Protein AF-A0A9D4S6M4-F1 (afdb_monomer_lite)

InterPro domains:
  IPR006353 HAD-superfamily hydrolase, subfamily IIA, CECR5 [TIGR01456] (37-215)
  IPR006357 HAD-superfamily hydrolase, subfamily IIA [PF13344] (39-141)
  IPR006357 HAD-superfamily hydrolase, subfamily IIA [TIGR01460] (39-235)
  IPR023214 HAD superfamily [G3DSA:3.40.50.1000] (108-234)
  IPR036412 HAD-like superfamily [SSF56784] (38-211)

Radius of gyration: 26.35 Å; chains: 1; bounding box: 80×47×72 Å

Secondary structure (DSSP, 8-state):
-------------------TT-HHHHHHHHTT---S--EEEE-BTTTEETTEE-HHHHHHHHHTB-TTS-BSS-EEEEES----HHHHHHHHHHHHTS---GGGEEETTGGGGG-GGGTTSEEEEE-STTHHHHHHHHT--EEE-HHHHHHH-GGG--SSHHHHHHHHTS-----TTSPPP-EEEE-S--S-HHHHHHHHHHHHHTTT---TT---S-GGGSPPPPEEES---S--SS------EEE---

pLDDT: mean 79.44, std 21.54, range [28.78, 98.0]

Sequence (250 aa):
MREFTVVRDDGYNTDGSDSSCDVAQDIEAVFANEADFGVLFDVDGVLARGSTPLTAAVEGIRLLKDDQGNLRVPVAFVTNSCNRSKDKAAQIQKWLNIQVTPDQVIHAPTPVKLLTEFHDKHVLVIGQEYRVEIAHEIGFTNVCTLADIQKAYPLLDMVDHENRNAVAVGNHPDDTNFPAVEAVLLLGEPTHWESHLQLLIDLILTDGKPVSGHTPADVHKVRQLPVIACNIRALGVNGPVWTLSVHCVP

Foldseek 3Di:
DDDDDDDDDDDDDDDDDDDPDCPVVVVVVVLPPADPDADEAEPDQTQAPVLGGDPVNLVVLVVQADPVGDGSHHYAYEYQALDQLVVVQVSSCVSNVYRGDSVSYHYLCQVVLVVQVCQAFQEEFDDDPCRVVSSVVSRRDHYDYVVVVCLQCVPQQCVDPVSVVVVVVDPRDHNQVPDFHQAYEYNDHHPCCPRVVSSVVCSQQQVRHNDDPSRDPDSVPRQGHWYFHSHPDPDPDDDDDDDGDRDPPD

Structure (mmCIF, N/CA/C/O backbone):
data_AF-A0A9D4S6M4-F1
#
_entry.id   AF-A0A9D4S6M4-F1
#
loop_
_atom_site.group_PDB
_atom_site.id
_atom_site.type_symbol
_atom_site.label_atom_id
_atom_site.label_alt_id
_atom_site.label_comp_id
_atom_site.label_asym_id
_atom_site.label_entity_id
_atom_site.label_seq_id
_atom_site.pdbx_PDB_ins_code
_atom_site.Cartn_x
_atom_site.Cartn_y
_atom_site.Cartn_z
_atom_site.occupancy
_atom_site.B_iso_or_equiv
_atom_site.auth_seq_id
_atom_site.auth_comp_id
_atom_site.auth_asym_id
_atom_site.auth_atom_id
_atom_site.pdbx_PDB_model_num
ATOM 1 N N . MET A 1 1 ? -11.494 -21.375 7.167 1.00 31.66 1 MET A N 1
ATOM 2 C CA . MET A 1 1 ? -12.831 -21.603 6.588 1.00 31.66 1 MET A CA 1
ATOM 3 C C . MET A 1 1 ? -13.618 -22.395 7.624 1.00 31.66 1 MET A C 1
ATOM 5 O O . MET A 1 1 ? -13.243 -23.526 7.893 1.00 31.66 1 MET A O 1
ATOM 9 N N . ARG A 1 2 ? -14.571 -21.779 8.329 1.00 28.78 2 ARG A N 1
ATOM 10 C CA . ARG A 1 2 ? -15.514 -22.510 9.190 1.00 28.78 2 ARG A CA 1
ATOM 11 C C . ARG A 1 2 ? -16.875 -22.405 8.509 1.00 28.78 2 ARG A C 1
ATOM 13 O O . ARG A 1 2 ? -17.330 -21.294 8.262 1.00 28.78 2 ARG A O 1
ATOM 20 N N . GLU A 1 3 ? -17.423 -23.546 8.109 1.00 29.61 3 GLU A N 1
ATOM 21 C CA . GLU A 1 3 ? -18.758 -23.660 7.520 1.00 29.61 3 GLU A CA 1
ATOM 22 C C . GLU A 1 3 ? -19.824 -23.415 8.593 1.00 29.61 3 GLU A C 1
ATOM 24 O O . GLU A 1 3 ? -19.689 -23.885 9.724 1.00 29.61 3 GLU A O 1
ATOM 29 N N . PHE A 1 4 ? -20.881 -22.693 8.225 1.00 29.95 4 PHE A N 1
ATOM 30 C CA . PHE A 1 4 ? -22.088 -22.538 9.031 1.00 29.95 4 PHE A CA 1
ATOM 31 C C . PHE A 1 4 ? -23.171 -23.466 8.476 1.00 29.95 4 PHE A C 1
ATOM 33 O O . PHE A 1 4 ? -23.635 -23.289 7.349 1.00 29.95 4 PHE A O 1
ATOM 40 N N . THR A 1 5 ? -23.572 -24.456 9.270 1.00 30.64 5 THR A N 1
ATOM 41 C CA . THR A 1 5 ? -24.704 -25.337 8.966 1.00 30.64 5 THR A CA 1
ATOM 42 C C . THR A 1 5 ? -25.987 -24.691 9.478 1.00 30.64 5 THR A C 1
ATOM 44 O O . THR A 1 5 ? -26.112 -24.419 10.669 1.00 30.64 5 THR A O 1
ATOM 47 N N . VAL A 1 6 ? -26.952 -24.459 8.586 1.00 31.97 6 VAL A N 1
ATOM 48 C CA . VAL A 1 6 ? -28.286 -23.953 8.940 1.00 31.97 6 VAL A CA 1
ATOM 49 C C . VAL A 1 6 ? -29.119 -25.105 9.500 1.00 31.97 6 VAL A C 1
ATOM 51 O O . VAL A 1 6 ? -29.476 -26.026 8.764 1.00 31.97 6 VAL A O 1
ATOM 54 N N . VAL A 1 7 ? -29.443 -25.053 10.792 1.00 33.19 7 VAL A N 1
ATOM 55 C CA . VAL A 1 7 ? -30.457 -25.925 11.397 1.00 33.19 7 VAL A CA 1
ATOM 56 C C . VAL A 1 7 ? -31.820 -25.261 11.189 1.00 33.19 7 VAL A C 1
ATOM 58 O O . VAL A 1 7 ? -32.017 -24.113 11.575 1.00 33.19 7 VAL A O 1
ATOM 61 N N . ARG A 1 8 ? -32.742 -25.962 10.522 1.00 31.23 8 ARG A N 1
ATOM 62 C CA . ARG A 1 8 ? -34.158 -25.579 10.452 1.00 31.23 8 ARG A CA 1
ATOM 63 C C . ARG A 1 8 ? -34.847 -26.071 11.717 1.00 31.23 8 ARG A C 1
ATOM 65 O O . ARG A 1 8 ? -34.724 -27.253 12.029 1.00 31.23 8 ARG A O 1
ATOM 72 N N . ASP A 1 9 ? -35.553 -25.179 12.395 1.00 35.47 9 ASP A N 1
ATOM 73 C CA . ASP A 1 9 ? -36.367 -25.510 13.559 1.00 35.47 9 ASP A CA 1
ATOM 74 C C . ASP A 1 9 ? -37.841 -25.588 13.134 1.00 35.47 9 ASP A C 1
ATOM 76 O O . ASP A 1 9 ? -38.438 -24.585 12.742 1.00 35.47 9 ASP A O 1
ATOM 80 N N . ASP A 1 10 ? -38.394 -26.801 13.145 1.00 35.94 10 ASP A N 1
ATOM 81 C CA . ASP A 1 10 ? -39.806 -27.099 12.903 1.00 35.94 10 ASP A CA 1
ATOM 82 C C . ASP A 1 10 ? -40.349 -27.782 14.169 1.00 35.94 10 ASP A C 1
ATOM 84 O O . ASP A 1 10 ? -40.112 -28.974 14.376 1.00 35.94 10 ASP A O 1
ATOM 88 N N . GLY A 1 11 ? -41.100 -27.071 15.018 1.00 34.59 11 GLY A N 1
ATOM 89 C CA . GLY A 1 11 ? -41.774 -27.736 16.136 1.00 34.59 11 GLY A CA 1
ATOM 90 C C . GLY A 1 11 ? -42.405 -26.832 17.188 1.00 34.59 11 GLY A C 1
ATOM 91 O O . GLY A 1 11 ? -41.839 -26.627 18.253 1.00 34.59 11 GLY A O 1
ATOM 92 N N . TYR A 1 12 ? -43.639 -26.385 16.949 1.00 32.47 12 TYR A N 1
ATOM 93 C CA . TYR A 1 12 ? -44.550 -26.042 18.045 1.00 32.47 12 TYR A CA 1
ATOM 94 C C . TYR A 1 12 ? -44.956 -27.333 18.769 1.00 32.47 12 TYR A C 1
ATOM 96 O O . TYR A 1 12 ? -45.556 -28.208 18.143 1.00 32.47 12 TYR A O 1
ATOM 104 N N . ASN A 1 13 ? -44.697 -27.430 20.074 1.00 32.78 13 ASN A N 1
ATOM 105 C CA . ASN A 1 13 ? -45.302 -28.449 20.928 1.00 32.78 13 ASN A CA 1
ATOM 106 C C . ASN A 1 13 ? -45.993 -27.787 22.125 1.00 32.78 13 ASN A C 1
ATOM 108 O O . ASN A 1 13 ? -45.459 -26.869 22.744 1.00 32.78 13 ASN A O 1
ATOM 112 N N . THR A 1 14 ? -47.222 -28.222 22.392 1.00 41.81 14 THR A N 1
ATOM 113 C CA . THR A 1 14 ? -48.093 -27.713 23.452 1.00 41.81 14 THR A CA 1
ATOM 114 C C . THR A 1 14 ? -48.331 -28.811 24.479 1.00 41.81 14 THR A C 1
ATOM 116 O O . THR A 1 14 ? -49.200 -29.660 24.277 1.00 41.81 14 THR A O 1
ATOM 119 N N . ASP A 1 15 ? -47.628 -28.767 25.601 1.00 34.69 15 ASP A N 1
ATOM 120 C CA . ASP A 1 15 ? -47.988 -29.502 26.807 1.00 34.69 15 ASP A CA 1
ATOM 121 C C . ASP A 1 15 ? -47.511 -28.757 28.058 1.00 34.69 15 ASP A C 1
ATOM 123 O O . ASP A 1 15 ? -46.336 -28.489 28.279 1.00 34.69 15 ASP A O 1
ATOM 127 N N . GLY A 1 16 ? -48.485 -28.357 28.875 1.00 45.75 16 GLY A N 1
ATOM 128 C CA . GLY A 1 16 ? -48.243 -27.725 30.160 1.00 45.75 16 GLY A CA 1
ATOM 129 C C . GLY A 1 16 ? -47.870 -28.764 31.209 1.00 45.75 16 GLY A C 1
ATOM 130 O O . GLY A 1 16 ? -48.699 -29.594 31.586 1.00 45.75 16 GLY A O 1
ATOM 131 N N . SER A 1 17 ? -46.657 -28.653 31.738 1.00 35.12 17 SER A N 1
ATOM 132 C CA . SER A 1 17 ? -46.290 -29.186 33.046 1.00 35.12 17 SER A CA 1
ATOM 133 C C . SER A 1 17 ? -45.346 -28.215 33.747 1.00 35.12 17 SER A C 1
ATOM 135 O O . SER A 1 17 ? -44.316 -27.833 33.200 1.00 35.12 17 SER A O 1
ATOM 137 N N . ASP A 1 18 ? -45.750 -27.816 34.948 1.00 45.34 18 ASP A N 1
ATOM 138 C CA . ASP A 1 18 ? -45.049 -26.941 35.886 1.00 45.34 18 ASP A CA 1
ATOM 139 C C . ASP A 1 18 ? -43.674 -27.541 36.254 1.00 45.34 18 ASP A C 1
ATOM 141 O O . ASP A 1 18 ? -43.599 -28.515 37.007 1.00 45.34 18 ASP A O 1
ATOM 145 N N . SER A 1 19 ? -42.589 -26.967 35.725 1.00 39.78 19 SER A N 1
ATOM 146 C CA . SER A 1 19 ? -41.209 -27.274 36.121 1.00 39.78 19 SER A CA 1
ATOM 147 C C . SER A 1 19 ? -40.539 -25.997 36.612 1.00 39.78 19 SER A C 1
ATOM 149 O O . SER A 1 19 ? -40.065 -25.155 35.855 1.00 39.78 19 SER A O 1
ATOM 151 N N . SER A 1 20 ? -40.517 -25.837 37.931 1.00 44.12 20 SER A N 1
ATOM 152 C CA . SER A 1 20 ? -39.795 -24.771 38.611 1.00 44.12 20 SER A CA 1
ATOM 153 C C . SER A 1 20 ? -38.282 -25.031 38.563 1.00 44.12 20 SER A C 1
ATOM 155 O O . SER A 1 20 ? -37.713 -25.456 39.569 1.00 44.12 20 SER A O 1
ATOM 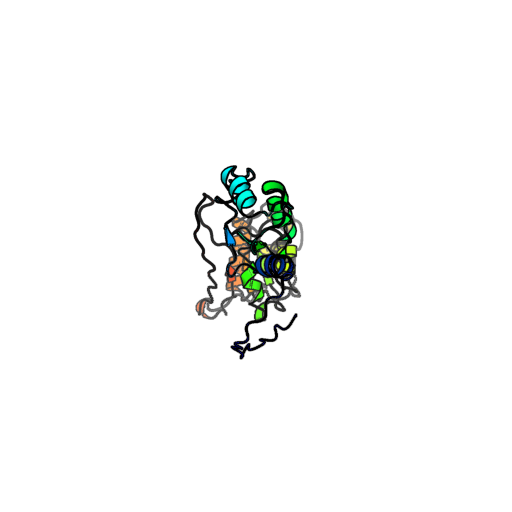157 N N . CYS A 1 21 ? -37.631 -24.819 37.415 1.00 43.47 21 CYS A N 1
ATOM 158 C CA . CYS A 1 21 ? -36.164 -24.770 37.313 1.00 43.47 21 CYS A CA 1
ATOM 159 C C . CYS A 1 21 ? -35.590 -24.248 35.978 1.00 43.47 21 CYS A C 1
ATOM 161 O O . CYS A 1 21 ? -34.422 -24.509 35.741 1.00 43.47 21 CYS A O 1
ATOM 163 N N . ASP A 1 22 ? -36.304 -23.476 35.148 1.00 41.84 22 ASP A N 1
ATOM 164 C CA . ASP A 1 22 ? -35.751 -23.079 33.826 1.00 41.84 22 ASP A CA 1
ATOM 165 C C . ASP A 1 22 ? -35.371 -21.597 33.684 1.00 41.84 22 ASP A C 1
ATOM 167 O O . ASP A 1 22 ? -34.629 -21.225 32.781 1.00 41.84 22 ASP A O 1
ATOM 171 N N . VAL A 1 23 ? -35.726 -20.739 34.648 1.00 44.31 23 VAL A N 1
ATOM 172 C CA . VAL A 1 23 ? -35.446 -19.291 34.547 1.00 44.31 23 VAL A CA 1
ATOM 173 C C . VAL A 1 23 ? -33.942 -18.985 34.476 1.00 44.31 23 VAL A C 1
ATOM 175 O O . VAL A 1 23 ? -33.538 -18.023 33.836 1.00 44.31 23 VAL A O 1
ATOM 178 N N . ALA A 1 24 ? -33.087 -19.796 35.107 1.00 43.25 24 ALA A N 1
ATOM 179 C CA . ALA A 1 24 ? -31.637 -19.589 35.065 1.00 43.25 24 ALA A CA 1
ATOM 180 C C . ALA A 1 24 ? -30.999 -20.048 33.739 1.00 43.25 24 ALA A C 1
ATOM 182 O O . ALA A 1 24 ? -30.031 -19.431 33.300 1.00 43.25 24 ALA A O 1
ATOM 183 N N . GLN A 1 25 ? -31.545 -21.088 33.097 1.00 45.22 25 GLN A N 1
ATOM 184 C CA . GLN A 1 25 ? -31.067 -21.574 31.796 1.00 45.22 25 GLN A CA 1
ATOM 185 C C . GLN A 1 25 ? -31.583 -20.699 30.647 1.00 45.22 25 GLN A C 1
ATOM 187 O O . GLN A 1 25 ? -30.831 -20.410 29.717 1.00 45.22 25 GLN A O 1
ATOM 192 N N . ASP A 1 26 ? -32.803 -20.172 30.766 1.00 42.62 26 ASP A N 1
ATOM 193 C CA . ASP A 1 26 ? -33.365 -19.220 29.806 1.00 42.62 26 ASP A CA 1
ATOM 194 C C . ASP A 1 26 ? -32.648 -17.863 29.843 1.00 42.62 26 ASP A C 1
ATOM 196 O O . ASP A 1 26 ? -32.468 -17.225 28.809 1.00 42.62 26 ASP A O 1
ATOM 200 N N . ILE A 1 27 ? -32.169 -17.423 31.012 1.00 45.09 27 ILE A N 1
ATOM 201 C CA . ILE A 1 27 ? -31.388 -16.184 31.128 1.00 45.09 27 ILE A CA 1
ATOM 202 C C . ILE A 1 27 ? -30.029 -16.321 30.420 1.00 45.09 27 ILE A C 1
ATOM 204 O O . ILE A 1 27 ? -29.638 -15.400 29.707 1.00 45.09 27 ILE A O 1
ATOM 208 N N . GLU A 1 28 ? -29.332 -17.458 30.536 1.00 43.66 28 GLU A N 1
ATOM 209 C CA . GLU A 1 28 ? -28.086 -17.691 29.784 1.00 43.66 28 GLU A CA 1
ATOM 210 C C . GLU A 1 28 ? -28.322 -17.815 28.269 1.00 43.66 28 GLU A C 1
ATOM 212 O O . GLU A 1 28 ? -27.523 -17.297 27.487 1.00 43.66 28 GLU A O 1
ATOM 217 N N . ALA A 1 29 ? -29.440 -18.412 27.841 1.00 42.75 29 ALA A N 1
ATOM 218 C CA . ALA A 1 29 ? -29.808 -18.500 26.427 1.00 42.75 29 ALA A CA 1
ATOM 219 C C . ALA A 1 29 ? -30.171 -17.130 25.816 1.00 42.75 29 ALA A C 1
ATOM 221 O O . ALA A 1 29 ? -29.864 -16.871 24.653 1.00 42.75 29 ALA A O 1
ATOM 222 N N . VAL A 1 30 ? -30.742 -16.211 26.606 1.00 45.47 30 VAL A N 1
ATOM 223 C CA . VAL A 1 30 ? -31.013 -14.821 26.188 1.00 45.47 30 VAL A CA 1
ATOM 224 C C . VAL A 1 30 ? -29.720 -14.002 26.026 1.00 45.47 30 VAL A C 1
ATOM 226 O O . VAL A 1 30 ? -29.687 -13.059 25.234 1.00 45.47 30 VAL A O 1
ATOM 229 N N . PHE A 1 31 ? -28.629 -14.373 26.706 1.00 45.75 31 PHE A N 1
ATOM 230 C CA . PHE A 1 31 ? -27.323 -13.709 26.578 1.00 45.75 31 PHE A CA 1
ATOM 231 C C . PHE A 1 31 ? -26.444 -14.235 25.434 1.00 45.75 31 PHE A C 1
ATOM 233 O O . PHE A 1 31 ? -25.399 -13.645 25.161 1.00 45.75 31 PHE A O 1
ATOM 240 N N . ALA A 1 32 ? -26.869 -15.285 24.728 1.00 50.03 32 ALA A N 1
ATOM 241 C CA . ALA A 1 32 ? -26.183 -15.807 23.544 1.00 50.03 32 ALA A CA 1
ATOM 242 C C . ALA A 1 32 ? -26.742 -15.244 22.224 1.00 50.03 32 ALA A C 1
ATOM 244 O O . ALA A 1 32 ? -26.534 -15.829 21.161 1.00 50.03 32 ALA A O 1
ATOM 245 N N . ASN A 1 33 ? -27.458 -14.118 22.271 1.00 54.31 33 ASN A N 1
ATOM 246 C CA . ASN A 1 33 ? -27.904 -13.437 21.063 1.00 54.31 33 ASN A CA 1
ATOM 247 C C . ASN A 1 33 ? -26.717 -12.646 20.491 1.00 54.31 33 ASN A C 1
ATOM 249 O O . ASN A 1 33 ? -26.450 -11.515 20.905 1.00 54.31 33 ASN A O 1
ATOM 253 N N . GLU A 1 34 ? -25.960 -13.266 19.580 1.00 67.81 34 GLU A N 1
ATOM 254 C CA . GLU A 1 34 ? -25.040 -12.526 18.713 1.00 67.81 34 GLU A CA 1
ATOM 255 C C . GLU A 1 34 ? -25.813 -11.365 18.080 1.00 67.81 34 GLU A C 1
ATOM 257 O O . GLU A 1 34 ? -26.931 -11.538 17.593 1.00 67.81 34 GLU A O 1
ATOM 262 N N . ALA A 1 35 ? -25.241 -10.163 18.130 1.00 75.88 35 ALA A N 1
ATOM 263 C CA . ALA A 1 35 ? -25.862 -9.006 17.508 1.00 75.88 35 ALA A CA 1
ATOM 264 C C . ALA A 1 35 ? -26.117 -9.287 16.018 1.00 75.88 35 ALA A C 1
ATOM 266 O O . ALA A 1 35 ? -25.215 -9.710 15.296 1.00 75.88 35 ALA A O 1
ATOM 267 N N . ASP A 1 36 ? -27.327 -8.995 15.541 1.00 89.25 36 ASP A N 1
ATOM 268 C CA . ASP A 1 36 ? -27.730 -9.128 14.135 1.00 89.25 36 ASP A CA 1
ATOM 269 C C . ASP A 1 36 ? -27.140 -8.022 13.236 1.00 89.25 36 ASP A C 1
ATOM 271 O O . ASP A 1 36 ? -27.414 -7.953 12.035 1.00 89.25 36 ASP A O 1
ATOM 275 N N . PHE A 1 37 ? -26.290 -7.167 13.809 1.00 91.00 37 PHE A N 1
ATOM 276 C CA . PHE A 1 37 ? -25.602 -6.076 13.139 1.00 91.00 37 PHE A CA 1
ATOM 277 C C . PHE A 1 37 ? -24.143 -5.954 13.597 1.00 91.00 37 PHE A C 1
ATOM 279 O O . PHE A 1 37 ? -23.765 -6.348 14.699 1.00 91.00 37 PHE A O 1
ATOM 286 N N . GLY A 1 38 ? -23.326 -5.331 12.746 1.00 92.44 38 GLY A N 1
ATOM 287 C CA . GLY A 1 38 ? -21.968 -4.895 13.068 1.00 92.44 38 GLY A CA 1
ATOM 288 C C . GLY A 1 38 ? -21.787 -3.400 12.815 1.00 92.44 38 GLY A C 1
ATOM 289 O O . GLY A 1 38 ? -22.600 -2.769 12.137 1.00 92.44 38 GLY A O 1
ATOM 290 N N . VAL A 1 39 ? -20.710 -2.827 13.352 1.00 94.56 39 VAL A N 1
ATOM 291 C CA . VAL A 1 39 ? -20.399 -1.397 13.215 1.00 94.56 39 VAL A CA 1
ATOM 292 C C . VAL A 1 39 ? -19.066 -1.209 12.497 1.00 94.56 39 VAL A C 1
ATOM 294 O O . VAL A 1 39 ? -18.046 -1.774 12.891 1.00 94.56 39 VAL A O 1
ATOM 297 N N . LEU A 1 40 ? -19.072 -0.387 11.447 1.00 95.62 40 LEU A N 1
ATOM 298 C CA . LEU A 1 40 ? -17.867 0.050 10.744 1.00 95.62 40 LEU A CA 1
ATOM 299 C C . LEU A 1 40 ? -17.587 1.508 11.110 1.00 95.62 40 LEU A C 1
ATOM 301 O O . LEU A 1 40 ? -18.396 2.388 10.817 1.00 95.62 40 LEU A O 1
ATOM 305 N N . PHE A 1 41 ? -16.442 1.768 11.735 1.00 95.69 41 PHE A N 1
ATOM 306 C CA . PHE A 1 41 ? -16.012 3.126 12.058 1.00 95.69 41 PHE A CA 1
ATOM 307 C C . PHE A 1 41 ? -15.049 3.648 11.001 1.00 95.69 41 PHE A C 1
ATOM 309 O O . PHE A 1 41 ? -13.992 3.055 10.796 1.00 95.69 41 PHE A O 1
ATOM 316 N N . ASP A 1 42 ? -15.365 4.793 10.395 1.00 94.31 42 ASP A N 1
ATOM 317 C CA . ASP A 1 42 ? -14.316 5.609 9.779 1.00 94.31 42 ASP A CA 1
ATOM 318 C C . ASP A 1 42 ? -13.296 6.013 10.859 1.00 94.31 42 ASP A C 1
ATOM 320 O O . ASP A 1 42 ? -13.661 6.213 12.018 1.00 94.31 42 ASP A O 1
ATOM 324 N N . VAL A 1 43 ? -12.016 6.106 10.512 1.00 93.44 43 VAL A N 1
ATOM 325 C CA . VAL A 1 43 ? -10.954 6.438 11.471 1.00 93.44 43 VAL A CA 1
ATOM 326 C C . VAL A 1 43 ? -10.673 7.937 11.476 1.00 93.44 43 VAL A C 1
ATOM 328 O O . VAL A 1 43 ? -10.715 8.581 12.531 1.00 93.44 43 VAL A O 1
ATOM 331 N N . ASP A 1 44 ? -10.373 8.504 10.309 1.00 89.25 44 ASP A N 1
ATOM 332 C CA . ASP A 1 44 ? -9.789 9.839 10.195 1.00 89.25 44 ASP A CA 1
ATOM 333 C C . ASP A 1 44 ? -10.893 10.906 10.162 1.00 89.25 44 ASP A C 1
ATOM 335 O O . ASP A 1 44 ? -11.593 11.081 9.172 1.00 89.25 44 ASP A O 1
ATOM 339 N N . GLY A 1 45 ? -11.037 11.653 11.255 1.00 86.88 45 GLY A N 1
ATOM 340 C CA . GLY A 1 45 ? -12.106 12.635 11.453 1.00 86.88 45 GLY A CA 1
ATOM 341 C C . GLY A 1 45 ? -13.288 12.113 12.274 1.00 86.88 45 GLY A C 1
ATOM 342 O O . GLY A 1 45 ? -14.077 12.927 12.752 1.00 86.88 45 GLY A O 1
ATOM 343 N N . VAL A 1 46 ? -13.369 10.796 12.506 1.00 93.44 46 VAL A N 1
ATOM 344 C CA . VAL A 1 46 ? -14.424 10.150 13.310 1.00 93.44 46 VAL A CA 1
ATOM 345 C C . VAL A 1 46 ? -13.884 9.584 14.624 1.00 93.44 46 VAL A C 1
ATOM 347 O O . VAL A 1 46 ? -14.432 9.892 15.681 1.00 93.44 46 VAL A O 1
ATOM 350 N N . LEU A 1 47 ? -12.790 8.816 14.599 1.00 94.12 47 LEU A N 1
ATOM 351 C CA . LEU A 1 47 ? -12.151 8.316 15.825 1.00 94.12 47 LEU A CA 1
ATOM 352 C C . LEU A 1 47 ? -11.056 9.252 16.332 1.00 94.12 47 LEU A C 1
ATOM 354 O O . LEU A 1 47 ? -10.870 9.401 17.541 1.00 94.12 47 LEU A O 1
ATOM 358 N N . ALA A 1 48 ? -10.337 9.898 15.416 1.00 92.31 48 ALA A N 1
ATOM 359 C CA . ALA A 1 48 ? -9.226 10.780 15.739 1.00 92.31 48 ALA A CA 1
ATOM 360 C C . ALA A 1 48 ? -9.112 11.946 14.752 1.00 92.31 48 ALA A C 1
ATOM 362 O O . ALA A 1 48 ? -9.517 11.847 13.597 1.00 92.31 48 ALA A O 1
ATOM 363 N N . ARG A 1 49 ? -8.508 13.051 15.201 1.00 89.25 49 ARG A N 1
ATOM 364 C CA . ARG A 1 49 ? -8.018 14.130 14.330 1.00 8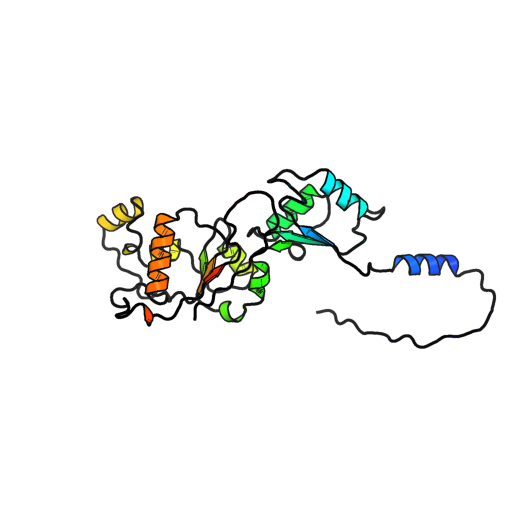9.25 49 ARG A CA 1
ATOM 365 C C . ARG A 1 49 ? -6.496 14.119 14.351 1.00 89.25 49 ARG A C 1
ATOM 367 O O . ARG A 1 49 ? -5.883 14.475 15.359 1.00 89.25 49 ARG A O 1
ATOM 374 N N . GLY A 1 50 ? -5.897 13.686 13.242 1.00 85.19 50 GLY A N 1
ATOM 375 C CA . GLY A 1 50 ? -4.470 13.372 13.194 1.00 85.19 50 GLY A CA 1
ATOM 376 C C . GLY A 1 50 ? -4.137 12.284 14.216 1.00 85.19 50 GLY A C 1
ATOM 377 O O . GLY A 1 50 ? -4.780 11.240 14.246 1.00 85.19 50 GLY A O 1
ATOM 378 N N . SER A 1 51 ? -3.173 12.553 15.095 1.00 86.62 51 SER A N 1
ATOM 379 C CA . SER A 1 51 ? -2.756 11.602 16.135 1.00 86.62 51 SER A CA 1
ATOM 380 C C . SER A 1 51 ? -3.572 11.680 17.435 1.00 86.62 51 SER A C 1
ATOM 382 O O . SER A 1 51 ? -3.286 10.938 18.379 1.00 86.62 51 SER A O 1
ATOM 384 N N . THR A 1 52 ? -4.556 12.582 17.505 1.00 92.44 52 THR A N 1
ATOM 385 C CA . THR A 1 52 ? -5.310 12.882 18.728 1.00 92.44 52 THR A CA 1
ATOM 386 C C . THR A 1 52 ? -6.692 12.226 18.685 1.00 92.44 52 THR A C 1
ATOM 388 O O . THR A 1 52 ? -7.516 12.631 17.858 1.00 92.44 52 THR A O 1
ATOM 391 N N . PRO A 1 53 ? -6.988 11.253 19.567 1.00 95.00 53 PRO A N 1
ATOM 392 C CA . PRO A 1 53 ? -8.300 10.620 19.615 1.00 95.00 53 PRO A CA 1
ATOM 393 C C . PRO A 1 53 ? -9.382 11.609 20.055 1.00 95.00 53 PRO A C 1
ATOM 395 O O . PRO A 1 53 ? -9.142 12.504 20.869 1.00 95.00 53 PRO A O 1
ATOM 398 N N . LEU A 1 54 ? -10.587 11.446 19.517 1.00 93.94 54 LEU A N 1
ATOM 399 C CA . LEU A 1 54 ? -11.748 12.234 19.907 1.00 93.94 54 LEU A CA 1
ATOM 400 C C . LEU A 1 54 ? -12.375 11.639 21.168 1.00 93.94 54 LEU A C 1
ATOM 402 O O . LEU A 1 54 ? -12.702 10.456 21.208 1.00 93.94 54 LEU A O 1
ATOM 406 N N . THR A 1 55 ? -12.617 12.471 22.182 1.00 95.31 55 THR A N 1
ATOM 407 C CA . THR A 1 55 ? -13.260 12.036 23.435 1.00 95.31 55 THR A CA 1
ATOM 408 C C . THR A 1 55 ? -14.598 11.337 23.177 1.00 95.31 55 THR A C 1
ATOM 4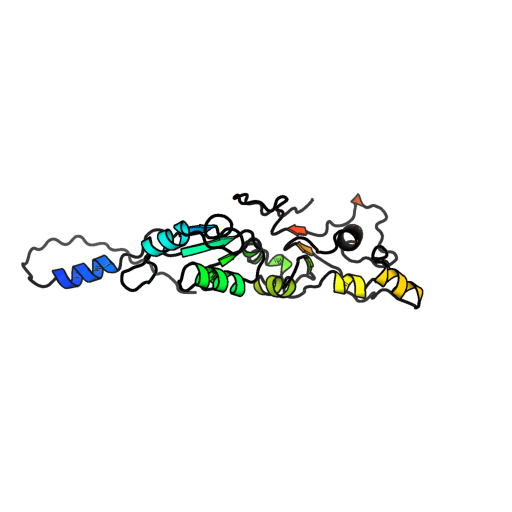10 O O . THR A 1 55 ? -14.878 10.305 23.775 1.00 95.31 55 THR A O 1
ATOM 413 N N . ALA A 1 56 ? -15.390 11.848 22.228 1.00 94.44 56 ALA A N 1
ATOM 414 C CA . ALA A 1 56 ? -16.665 11.246 21.841 1.00 94.44 56 ALA A CA 1
ATOM 415 C C . ALA A 1 56 ? -16.515 9.828 21.258 1.00 94.44 56 ALA A C 1
ATOM 417 O O . ALA A 1 56 ? -17.384 8.992 21.478 1.00 94.44 56 ALA A O 1
ATOM 418 N N . ALA A 1 57 ? -15.415 9.538 20.557 1.00 94.56 57 ALA A N 1
ATOM 419 C CA . ALA A 1 57 ? -15.150 8.208 20.018 1.00 94.56 57 ALA A CA 1
ATOM 420 C C . ALA A 1 57 ? -14.831 7.201 21.130 1.00 94.56 57 ALA A C 1
ATOM 422 O O . ALA A 1 57 ? -15.351 6.088 21.123 1.00 94.56 57 ALA A O 1
ATOM 423 N N . VAL A 1 58 ? -14.030 7.609 22.120 1.00 94.12 58 VAL A N 1
ATOM 424 C CA . VAL A 1 58 ? -13.722 6.778 23.296 1.00 94.12 58 VAL A CA 1
ATOM 425 C C . VAL A 1 58 ? -14.997 6.461 24.083 1.00 94.12 58 VAL A C 1
ATOM 427 O O . VAL A 1 58 ? -15.236 5.301 24.417 1.00 94.12 58 VAL A O 1
ATOM 430 N N . GLU A 1 59 ? -15.852 7.461 24.317 1.00 93.94 59 GLU A N 1
ATOM 431 C CA . GLU A 1 59 ? -17.148 7.248 24.974 1.00 93.94 59 GLU A CA 1
ATOM 432 C C . GLU A 1 59 ? -18.091 6.373 24.138 1.00 93.94 59 GLU A C 1
ATOM 434 O O . GLU A 1 59 ? -18.729 5.476 24.682 1.00 93.94 59 GLU A O 1
ATOM 439 N N . GLY A 1 60 ? -18.143 6.569 22.818 1.00 93.25 60 GLY A N 1
ATOM 440 C CA . GLY A 1 60 ? -18.944 5.739 21.915 1.00 93.25 60 GLY A CA 1
ATOM 441 C C . GLY A 1 60 ? -18.544 4.264 21.970 1.00 93.25 60 GLY A C 1
ATOM 442 O O . GLY A 1 60 ? -19.401 3.398 22.124 1.00 93.25 60 GLY A O 1
ATOM 443 N N . ILE A 1 61 ? -17.241 3.969 21.942 1.00 94.12 61 ILE A N 1
ATOM 444 C CA . ILE A 1 61 ? -16.733 2.600 22.104 1.00 94.12 61 ILE A CA 1
ATOM 445 C C . ILE A 1 61 ? -17.060 2.042 23.490 1.00 94.12 61 ILE A C 1
ATOM 447 O O . ILE A 1 61 ? -17.376 0.861 23.606 1.00 94.12 61 ILE A O 1
ATOM 451 N N . ARG A 1 62 ? -17.034 2.865 24.545 1.00 92.62 62 ARG A N 1
ATOM 452 C CA . ARG A 1 62 ? -17.421 2.433 25.896 1.00 92.62 62 ARG A CA 1
ATOM 453 C C . ARG A 1 62 ? -18.879 1.967 25.954 1.00 92.62 62 ARG A C 1
ATOM 455 O O . ARG A 1 62 ? -19.161 1.003 26.655 1.00 92.62 62 ARG A O 1
ATOM 462 N N . LEU A 1 63 ? -19.783 2.603 25.204 1.00 92.00 63 LEU A N 1
ATOM 463 C CA . LEU A 1 63 ? -21.189 2.181 25.107 1.00 92.00 63 LEU A CA 1
ATOM 464 C C . LEU A 1 63 ? -21.364 0.833 24.392 1.00 92.00 63 LEU A C 1
ATOM 466 O O . LEU A 1 63 ? -22.371 0.163 24.600 1.00 92.00 63 LEU A O 1
ATOM 470 N N . LEU A 1 64 ? -20.387 0.425 23.580 1.00 91.62 64 LEU A N 1
ATOM 471 C CA . LEU A 1 64 ? -20.380 -0.862 22.885 1.00 91.62 64 LEU A CA 1
ATOM 472 C C . LEU A 1 64 ? -19.738 -1.991 23.704 1.00 91.62 64 LEU A C 1
ATOM 474 O O . LEU A 1 64 ? -19.664 -3.114 23.208 1.00 91.62 64 LEU A O 1
ATOM 478 N N . LYS A 1 65 ? -19.270 -1.724 24.932 1.00 91.62 65 LYS A N 1
ATOM 479 C CA . LYS A 1 65 ? -18.641 -2.728 25.801 1.00 91.62 65 LYS A CA 1
ATOM 480 C C . LYS A 1 65 ? -19.624 -3.368 26.778 1.00 91.62 65 LYS A C 1
ATOM 482 O O . LYS A 1 65 ? -20.549 -2.716 27.266 1.00 91.62 65 LYS A O 1
ATOM 487 N N . ASP A 1 66 ? -19.432 -4.649 27.068 1.00 89.94 66 ASP A N 1
ATOM 488 C CA . ASP A 1 66 ? -20.039 -5.333 28.210 1.00 89.94 66 ASP A CA 1
ATOM 489 C C . ASP A 1 66 ? -19.379 -4.921 29.537 1.00 89.94 66 ASP A C 1
ATOM 491 O O . ASP A 1 66 ? -18.441 -4.116 29.568 1.00 89.94 66 ASP A O 1
ATOM 495 N N . ASP A 1 67 ? -19.898 -5.444 30.646 1.00 88.81 67 ASP A N 1
ATOM 496 C CA . ASP A 1 67 ? -19.383 -5.139 31.985 1.00 88.81 67 ASP A CA 1
ATOM 497 C C . ASP A 1 67 ? -17.973 -5.729 32.207 1.00 88.81 67 ASP A C 1
ATOM 499 O O . ASP A 1 67 ? -17.238 -5.301 33.098 1.00 88.81 67 ASP A O 1
ATOM 503 N N . GLN A 1 68 ? -17.572 -6.682 31.363 1.00 87.44 68 GLN A N 1
ATOM 504 C CA . GLN A 1 68 ? -16.264 -7.327 31.308 1.00 87.44 68 GLN A CA 1
ATOM 505 C C . GLN A 1 68 ? -15.284 -6.589 30.372 1.00 87.44 68 GLN A C 1
ATOM 507 O O . GLN A 1 68 ? -14.098 -6.918 30.334 1.00 87.44 68 GLN A O 1
ATOM 512 N N . GLY A 1 69 ? -15.746 -5.562 29.652 1.00 85.56 69 GLY A N 1
ATOM 513 C CA . GLY A 1 69 ? -14.957 -4.749 28.731 1.00 85.56 69 GLY A CA 1
ATOM 514 C C . GLY A 1 69 ? -14.840 -5.293 27.301 1.00 85.56 69 GLY A C 1
ATOM 515 O O . GLY A 1 69 ? -14.113 -4.686 26.505 1.00 85.56 69 GLY A O 1
ATOM 516 N N . ASN A 1 70 ? -15.536 -6.378 26.953 1.00 89.25 70 ASN A N 1
ATOM 517 C CA . ASN A 1 70 ? -15.574 -6.939 25.601 1.00 89.25 70 ASN A CA 1
ATOM 518 C C . ASN A 1 70 ? -16.600 -6.210 24.735 1.00 89.25 70 ASN A C 1
ATOM 520 O O . ASN A 1 70 ? -17.601 -5.699 25.228 1.00 89.25 70 ASN A O 1
ATOM 524 N N . LEU A 1 71 ? -16.369 -6.170 23.424 1.00 90.56 71 LEU A N 1
ATOM 525 C CA . LEU A 1 71 ? -17.327 -5.587 22.488 1.00 90.56 71 LEU A CA 1
ATOM 526 C C . LEU A 1 71 ? -18.576 -6.473 22.384 1.00 90.56 71 LEU A C 1
ATOM 528 O O . LEU A 1 71 ? -18.464 -7.665 22.115 1.00 90.56 71 LEU A O 1
ATOM 532 N N . ARG A 1 72 ? -19.758 -5.871 22.550 1.00 90.56 72 ARG A N 1
ATOM 533 C CA . ARG A 1 72 ? -21.067 -6.544 22.441 1.00 90.56 72 ARG A CA 1
ATOM 534 C C . ARG A 1 72 ? -21.495 -6.807 20.994 1.00 90.56 72 ARG A C 1
ATOM 536 O O . ARG A 1 72 ? -22.448 -7.539 20.766 1.00 90.56 72 ARG A O 1
ATOM 543 N N . VAL A 1 73 ? -20.833 -6.166 20.029 1.00 91.25 73 VAL A N 1
ATOM 544 C CA . VAL A 1 73 ? -21.140 -6.250 18.595 1.00 91.25 73 VAL A CA 1
ATOM 545 C C . VAL A 1 73 ? -19.845 -6.372 17.786 1.00 91.25 73 VAL A C 1
ATOM 547 O O . VAL A 1 73 ? -18.818 -5.833 18.217 1.00 91.25 73 VAL A O 1
ATOM 550 N N . PRO A 1 74 ? -19.858 -7.020 16.608 1.00 92.25 74 PRO A N 1
ATOM 551 C CA . PRO A 1 74 ? -18.720 -7.006 15.696 1.00 92.25 74 PRO A CA 1
ATOM 552 C C . PRO A 1 74 ? -18.349 -5.577 15.281 1.00 92.25 74 PRO A C 1
ATOM 554 O O . PRO A 1 74 ? -19.206 -4.793 14.866 1.00 92.25 74 PRO A O 1
ATOM 557 N N . VAL A 1 75 ? -17.058 -5.245 15.366 1.00 93.94 75 VAL A N 1
ATOM 558 C CA . VAL A 1 75 ? -16.526 -3.933 14.976 1.00 93.94 75 VAL A CA 1
ATOM 559 C C . VAL A 1 75 ? -15.372 -4.090 13.993 1.00 93.94 75 VAL A C 1
ATOM 561 O O . VAL A 1 75 ? -14.446 -4.874 14.226 1.00 93.94 75 VAL A O 1
ATOM 564 N N . ALA A 1 76 ? -15.413 -3.284 12.934 1.00 95.94 76 ALA A N 1
ATOM 565 C CA . ALA A 1 76 ? -14.313 -3.071 12.004 1.00 95.94 76 ALA A CA 1
ATOM 566 C C . ALA A 1 76 ? -14.042 -1.569 11.820 1.00 95.94 76 ALA A C 1
ATOM 568 O O . ALA A 1 76 ? -14.887 -0.714 12.095 1.00 95.94 76 ALA A O 1
ATOM 569 N N . PHE A 1 77 ? -12.845 -1.247 11.350 1.00 96.31 77 PHE A N 1
ATOM 570 C CA . PHE A 1 77 ? -12.351 0.111 11.168 1.00 96.31 77 PHE A CA 1
ATOM 571 C C . PHE A 1 77 ? -12.021 0.322 9.703 1.00 96.31 77 PHE A C 1
ATOM 573 O O . PHE A 1 77 ? -11.293 -0.473 9.123 1.00 96.31 77 PHE A O 1
ATOM 580 N N . VAL A 1 78 ? -12.529 1.390 9.105 1.00 95.56 78 VAL A N 1
ATOM 581 C CA . VAL A 1 78 ? -12.284 1.720 7.703 1.00 95.56 78 VAL A CA 1
ATOM 582 C C . VAL A 1 78 ? -11.525 3.035 7.630 1.00 95.56 78 VAL A C 1
ATOM 584 O O . VAL A 1 78 ? -11.841 3.989 8.332 1.00 95.56 78 VAL A O 1
ATOM 587 N N . THR A 1 79 ? -10.492 3.100 6.802 1.00 92.12 79 THR A N 1
ATOM 588 C CA . THR A 1 79 ? -9.676 4.303 6.627 1.00 92.12 79 THR A CA 1
ATOM 589 C C . THR A 1 79 ? -9.209 4.412 5.185 1.00 92.12 79 THR A C 1
ATOM 591 O O . THR A 1 79 ? -8.837 3.423 4.558 1.00 92.12 79 THR A O 1
ATOM 594 N N . ASN A 1 80 ? -9.154 5.639 4.667 1.00 88.94 80 ASN A N 1
ATOM 595 C CA . ASN A 1 80 ? -8.520 5.905 3.373 1.00 88.94 80 ASN A CA 1
ATOM 596 C C . ASN A 1 80 ? -6.984 5.931 3.463 1.00 88.94 80 ASN A C 1
ATOM 598 O O . ASN A 1 80 ? -6.316 6.244 2.480 1.00 88.94 80 ASN A O 1
ATOM 602 N N . SER A 1 81 ? -6.406 5.661 4.635 1.00 88.69 81 SER A N 1
ATOM 603 C CA . SER A 1 81 ? -4.963 5.626 4.806 1.00 88.69 81 SER A CA 1
ATOM 604 C C . SER A 1 81 ? -4.370 4.336 4.241 1.00 88.69 81 SER A C 1
ATOM 606 O O . SER A 1 81 ? -4.984 3.269 4.286 1.00 88.69 81 SER A O 1
ATOM 608 N N . CYS A 1 82 ? -3.140 4.433 3.746 1.00 90.38 82 CYS A N 1
ATOM 609 C CA . CYS A 1 82 ? -2.397 3.319 3.161 1.00 90.38 82 CYS A CA 1
ATOM 610 C C . CYS A 1 82 ? -1.230 2.938 4.074 1.00 90.38 82 CYS A C 1
ATOM 612 O O . CYS A 1 82 ? -0.089 2.880 3.639 1.00 90.38 82 CYS A O 1
ATOM 614 N N . ASN A 1 83 ? -1.500 2.775 5.369 1.00 89.25 83 ASN A N 1
ATOM 615 C CA . ASN A 1 83 ? -0.506 2.331 6.346 1.00 89.25 83 ASN A CA 1
ATOM 616 C C . ASN A 1 83 ? -0.487 0.803 6.417 1.00 89.25 83 ASN A C 1
ATOM 618 O O . ASN A 1 83 ? -1.426 0.148 5.972 1.00 89.25 83 ASN A O 1
ATOM 622 N N . ARG A 1 84 ? 0.541 0.245 7.061 1.00 93.25 84 ARG A N 1
ATOM 623 C CA . ARG A 1 84 ? 0.521 -1.166 7.450 1.00 93.25 84 ARG A CA 1
ATOM 624 C C . ARG A 1 84 ? -0.640 -1.433 8.394 1.00 93.25 84 ARG A C 1
ATOM 626 O O . ARG A 1 84 ? -0.849 -0.689 9.362 1.00 93.25 84 ARG A O 1
ATOM 633 N N . SER A 1 85 ? -1.316 -2.550 8.160 1.00 93.44 85 SER A N 1
ATOM 634 C CA . SER A 1 85 ? -2.499 -2.953 8.924 1.00 93.44 85 SER A CA 1
ATOM 635 C C . SER A 1 85 ? -2.179 -3.077 10.418 1.00 93.44 85 SER A C 1
ATOM 637 O O . SER A 1 85 ? -2.928 -2.622 11.284 1.00 93.44 85 SER A O 1
ATOM 639 N N . LYS A 1 86 ? -0.986 -3.604 10.728 1.00 95.56 86 LYS A N 1
ATOM 640 C CA . LYS A 1 86 ? -0.464 -3.737 12.094 1.00 95.56 86 LYS A CA 1
ATOM 641 C C . LYS A 1 86 ? -0.315 -2.399 12.822 1.00 95.56 86 LYS A C 1
ATOM 643 O O . LYS A 1 86 ? -0.684 -2.302 13.992 1.00 95.56 86 LYS A O 1
ATOM 648 N N . ASP A 1 87 ? 0.216 -1.381 12.152 1.00 95.25 87 ASP A N 1
ATOM 649 C CA . ASP A 1 87 ? 0.504 -0.091 12.786 1.00 95.25 87 ASP A CA 1
ATOM 650 C C . ASP A 1 87 ? -0.788 0.669 13.090 1.00 95.25 87 ASP A C 1
ATOM 652 O O . ASP A 1 87 ? -0.958 1.210 14.186 1.00 95.25 87 ASP A O 1
ATOM 656 N N . LYS A 1 88 ? -1.735 0.662 12.142 1.00 94.69 88 LYS A N 1
ATOM 657 C CA . LYS A 1 88 ? -3.036 1.316 12.314 1.00 94.69 88 LYS A CA 1
ATOM 658 C C . LYS A 1 88 ? -3.882 0.605 13.371 1.00 94.69 88 LYS A C 1
ATOM 660 O O . LYS A 1 88 ? -4.454 1.278 14.225 1.00 94.69 88 LYS A O 1
ATOM 665 N N . ALA A 1 89 ? -3.894 -0.730 13.393 1.00 96.69 89 ALA A N 1
ATOM 666 C CA . ALA A 1 89 ? -4.559 -1.500 14.446 1.00 96.69 89 ALA A CA 1
ATOM 667 C C . ALA A 1 89 ? -4.004 -1.160 15.839 1.00 96.69 89 ALA A C 1
ATOM 669 O O . ALA A 1 89 ? -4.770 -0.829 16.744 1.00 96.69 89 ALA A O 1
ATOM 670 N N . ALA A 1 90 ? -2.675 -1.138 16.001 1.00 97.00 90 ALA A N 1
ATOM 671 C CA . ALA A 1 90 ? -2.033 -0.771 17.264 1.00 97.00 90 ALA A CA 1
ATOM 672 C C . ALA A 1 90 ? -2.356 0.672 17.696 1.00 97.00 90 ALA A C 1
ATOM 674 O O . ALA A 1 90 ? -2.570 0.942 18.883 1.00 97.00 90 ALA A O 1
ATOM 675 N N . GLN A 1 91 ? -2.424 1.602 16.739 1.00 96.00 91 GLN A N 1
ATOM 676 C CA . GLN A 1 91 ? -2.811 2.989 16.984 1.00 96.00 91 GLN A CA 1
ATOM 677 C C . GLN A 1 91 ? -4.257 3.093 17.496 1.00 96.00 91 GLN A C 1
ATOM 679 O O . GLN A 1 91 ? -4.496 3.724 18.527 1.00 96.00 91 GLN A O 1
ATOM 684 N N . ILE A 1 92 ? -5.206 2.437 16.822 1.00 96.62 92 ILE A N 1
ATOM 685 C CA . ILE A 1 92 ? -6.625 2.423 17.204 1.00 96.62 92 ILE A CA 1
ATOM 686 C C . ILE A 1 92 ? -6.810 1.756 18.573 1.00 96.62 92 ILE A C 1
ATOM 688 O O . ILE A 1 92 ? -7.491 2.305 19.439 1.00 96.62 92 ILE A O 1
ATOM 692 N N . GLN A 1 93 ? -6.143 0.623 18.808 1.00 96.12 93 GLN A N 1
ATOM 693 C CA . GLN A 1 93 ? -6.136 -0.069 20.098 1.00 96.12 93 GLN A CA 1
ATOM 694 C C . GLN A 1 93 ? -5.685 0.854 21.235 1.00 96.12 93 GLN A C 1
ATOM 696 O O . GLN A 1 93 ? -6.339 0.916 22.277 1.00 96.12 93 GLN A O 1
ATOM 701 N N . LYS A 1 94 ? -4.606 1.620 21.031 1.00 95.94 94 LYS A N 1
ATOM 702 C CA . LYS A 1 94 ? -4.124 2.597 22.016 1.00 95.94 94 LYS A CA 1
ATOM 703 C C . LYS A 1 94 ? -5.140 3.712 22.274 1.00 95.94 94 LYS A C 1
ATOM 705 O O . LYS A 1 94 ? -5.294 4.136 23.415 1.00 95.94 94 LYS A O 1
ATOM 710 N N . TRP A 1 95 ? -5.800 4.209 21.233 1.00 95.88 95 TRP A N 1
ATOM 711 C CA . TRP A 1 95 ? -6.773 5.296 21.347 1.00 95.88 95 TRP A CA 1
ATOM 712 C C . TRP A 1 95 ? -8.055 4.892 22.068 1.00 95.88 95 TRP A C 1
ATOM 714 O O . TRP A 1 95 ? -8.552 5.650 22.895 1.00 95.88 95 TRP A O 1
ATOM 724 N N . LEU A 1 96 ? -8.589 3.717 21.742 1.00 94.00 96 LEU A N 1
ATOM 725 C CA . LEU A 1 96 ? -9.911 3.275 22.186 1.00 94.00 96 LEU A CA 1
ATOM 726 C C . LEU A 1 96 ? -9.856 2.298 23.371 1.00 94.00 96 LEU A C 1
ATOM 728 O O . LEU A 1 96 ? -10.895 1.936 23.928 1.00 94.00 96 LEU A O 1
ATOM 732 N N . ASN A 1 97 ? -8.651 1.875 23.768 1.00 92.06 97 ASN A N 1
ATOM 733 C CA . ASN A 1 97 ? -8.410 0.900 24.829 1.00 92.06 97 ASN A CA 1
ATOM 734 C C . ASN A 1 97 ? -9.244 -0.383 24.626 1.00 92.06 97 ASN A C 1
ATOM 736 O O . ASN A 1 97 ? -10.025 -0.789 25.491 1.00 92.06 97 ASN A O 1
ATOM 740 N N . ILE A 1 98 ? -9.135 -0.969 23.432 1.00 92.56 98 ILE A N 1
ATOM 741 C CA . ILE A 1 98 ? -9.759 -2.238 23.015 1.00 92.56 98 ILE A CA 1
ATOM 742 C C . ILE A 1 98 ? -8.744 -3.086 22.260 1.00 92.56 98 ILE A C 1
ATOM 744 O O . ILE A 1 98 ? -7.802 -2.542 21.692 1.00 92.56 98 ILE A O 1
ATOM 748 N N . GLN A 1 99 ? -8.955 -4.400 22.218 1.00 92.69 99 GLN A N 1
ATOM 749 C CA . GLN A 1 99 ? -8.183 -5.265 21.329 1.00 92.69 99 GLN A CA 1
ATOM 750 C C . GLN A 1 99 ? -8.584 -4.995 19.877 1.00 92.69 99 GLN A C 1
ATOM 752 O O . GLN A 1 99 ? -9.770 -5.033 19.548 1.00 92.69 99 GLN A O 1
ATOM 757 N N . VAL A 1 100 ? -7.598 -4.715 19.024 1.00 95.38 100 VAL A N 1
ATOM 758 C CA . VAL A 1 100 ? -7.800 -4.532 17.582 1.00 95.38 100 VAL A CA 1
ATOM 759 C C . VAL A 1 100 ? -6.772 -5.364 16.837 1.00 95.38 100 VAL A C 1
ATOM 761 O O . VAL A 1 100 ? -5.566 -5.177 16.994 1.00 95.38 100 VAL A O 1
ATOM 764 N N . THR A 1 101 ? -7.254 -6.283 16.010 1.00 95.81 101 THR A N 1
ATOM 765 C CA . THR A 1 101 ? -6.409 -7.083 15.120 1.00 95.81 101 THR A CA 1
ATOM 766 C C . THR A 1 101 ? -6.231 -6.386 13.765 1.00 95.81 101 THR A C 1
ATOM 768 O O . THR A 1 101 ? -7.103 -5.614 13.362 1.00 95.81 101 THR A O 1
ATOM 771 N N . PRO A 1 102 ? -5.130 -6.642 13.031 1.00 95.50 102 PRO A N 1
ATOM 772 C CA . PRO A 1 102 ? -4.922 -6.069 11.698 1.00 95.50 102 PRO A CA 1
ATOM 773 C C . PRO A 1 102 ? -6.068 -6.359 10.718 1.00 95.50 102 PRO A C 1
ATOM 775 O O . PRO A 1 102 ? -6.422 -5.489 9.930 1.00 95.50 102 PRO A O 1
ATOM 778 N N . ASP A 1 103 ? -6.696 -7.534 10.815 1.00 93.75 103 ASP A N 1
ATOM 779 C CA . ASP A 1 103 ? -7.806 -7.948 9.943 1.00 93.75 103 ASP A CA 1
ATOM 780 C C . ASP A 1 103 ? -9.093 -7.142 10.171 1.00 93.75 103 ASP A C 1
ATOM 782 O O . ASP A 1 103 ? -9.972 -7.112 9.311 1.00 93.75 103 ASP A O 1
ATOM 786 N N . GLN A 1 104 ? -9.205 -6.452 11.310 1.00 95.00 104 GLN A N 1
ATOM 787 C CA . GLN A 1 104 ? -10.309 -5.532 11.582 1.00 95.00 104 GLN A CA 1
ATOM 788 C C . GLN A 1 104 ? -10.100 -4.154 10.945 1.00 95.00 104 GLN A C 1
ATOM 790 O O . GLN A 1 104 ? -10.997 -3.320 11.047 1.00 95.00 104 GLN A O 1
ATOM 795 N N . VAL A 1 105 ? -8.947 -3.885 10.320 1.00 96.06 105 VAL A N 1
ATOM 796 C CA . VAL A 1 105 ? -8.648 -2.596 9.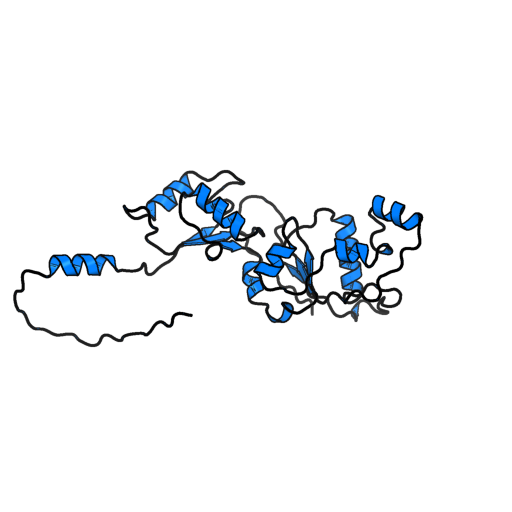688 1.00 96.06 105 VAL A CA 1
ATOM 797 C C . VAL A 1 105 ? -8.691 -2.726 8.167 1.00 96.06 105 VAL A C 1
ATOM 799 O O . VAL A 1 105 ? -7.882 -3.404 7.538 1.00 96.06 105 VAL A O 1
ATOM 802 N N . ILE A 1 106 ? -9.648 -2.029 7.567 1.00 95.38 106 ILE A N 1
ATOM 803 C CA . ILE A 1 106 ? -9.875 -1.951 6.131 1.00 95.38 106 ILE A CA 1
ATOM 804 C C . ILE A 1 106 ? -9.280 -0.633 5.642 1.00 95.38 106 ILE A C 1
ATOM 806 O O . ILE A 1 106 ? -9.779 0.454 5.933 1.00 95.38 106 ILE A O 1
ATOM 810 N N . HIS A 1 107 ? -8.191 -0.745 4.900 1.00 93.94 107 HIS A N 1
ATOM 811 C CA . HIS A 1 107 ? -7.469 0.363 4.303 1.00 93.94 107 HIS A CA 1
ATOM 812 C C . HIS A 1 107 ? -7.972 0.649 2.883 1.00 93.94 107 HIS A C 1
ATOM 814 O O . HIS A 1 107 ? -8.555 -0.218 2.228 1.00 93.94 107 HIS A O 1
ATOM 820 N N . ALA A 1 108 ? -7.661 1.836 2.363 1.00 92.50 108 ALA A N 1
ATOM 821 C CA . ALA A 1 108 ? -7.868 2.195 0.957 1.00 92.50 108 ALA A CA 1
ATOM 822 C C . ALA A 1 108 ? -7.403 1.104 -0.040 1.00 92.50 108 ALA A C 1
ATOM 824 O O . ALA A 1 108 ? -8.166 0.768 -0.944 1.00 92.50 108 ALA A O 1
ATOM 825 N N . PRO A 1 109 ? -6.205 0.501 0.108 1.00 93.12 109 PRO A N 1
ATOM 826 C CA . PRO A 1 109 ? -5.748 -0.576 -0.768 1.00 93.12 109 PRO A CA 1
ATOM 827 C C . PRO A 1 109 ? -6.348 -1.962 -0.484 1.00 93.12 109 PRO A C 1
ATOM 829 O O . PRO A 1 109 ? -6.121 -2.877 -1.271 1.00 93.12 109 PRO A O 1
ATOM 832 N N . THR A 1 110 ? -7.109 -2.171 0.596 1.00 93.06 110 THR A N 1
ATOM 833 C CA . THR A 1 110 ? -7.650 -3.501 0.941 1.00 93.06 110 THR A CA 1
ATOM 834 C C . THR A 1 110 ? -8.469 -4.153 -0.187 1.00 93.06 110 THR A C 1
ATOM 836 O O . THR A 1 110 ? -8.274 -5.348 -0.411 1.00 93.06 110 THR A O 1
ATOM 839 N N . PRO A 1 111 ? -9.320 -3.440 -0.958 1.00 92.06 111 PRO A N 1
ATOM 840 C CA . PRO A 1 111 ? -10.040 -4.033 -2.091 1.00 92.06 111 PRO A CA 1
ATOM 841 C C . PRO A 1 111 ? -9.131 -4.601 -3.191 1.00 92.06 111 PRO A C 1
ATOM 843 O O . PRO A 1 111 ? -9.539 -5.509 -3.911 1.00 92.06 111 PRO A O 1
ATOM 846 N N . VAL A 1 112 ? -7.887 -4.123 -3.303 1.00 93.62 112 VAL A N 1
ATOM 847 C CA . VAL A 1 112 ? -6.916 -4.597 -4.305 1.00 93.62 112 VAL A CA 1
ATOM 848 C C . VAL A 1 112 ? -6.477 -6.044 -4.042 1.00 93.62 112 VAL A C 1
ATOM 850 O O . VAL A 1 112 ? -6.015 -6.725 -4.955 1.00 93.62 112 VAL A O 1
ATOM 853 N N . LYS A 1 113 ? -6.731 -6.584 -2.840 1.00 94.44 113 LYS A N 1
ATOM 854 C CA . LYS A 1 113 ? -6.578 -8.022 -2.554 1.00 94.44 113 LYS A CA 1
ATOM 855 C C . LYS A 1 113 ? -7.402 -8.904 -3.502 1.00 94.44 113 LYS A C 1
ATOM 857 O O . LYS A 1 113 ? -7.062 -10.063 -3.698 1.00 94.44 113 LYS A O 1
ATOM 862 N N . LEU A 1 114 ? -8.473 -8.367 -4.090 1.00 94.88 114 LEU A N 1
ATOM 863 C CA . LEU A 1 114 ? -9.327 -9.086 -5.039 1.00 94.88 114 LEU A CA 1
ATOM 864 C C . LEU A 1 114 ? -8.765 -9.104 -6.469 1.00 94.88 114 LEU A C 1
ATOM 866 O O . LEU A 1 114 ? -9.191 -9.936 -7.265 1.00 94.88 114 LEU A O 1
ATOM 870 N N . LEU A 1 115 ? -7.807 -8.228 -6.795 1.00 94.81 115 LEU A N 1
ATOM 871 C CA . LEU A 1 115 ? -7.209 -8.097 -8.131 1.00 94.81 115 LEU A CA 1
ATOM 872 C C . LEU A 1 115 ? -6.078 -9.115 -8.349 1.00 94.81 115 LEU A C 1
ATOM 874 O O . LEU A 1 115 ? -4.938 -8.766 -8.666 1.00 94.81 115 LEU A O 1
ATOM 878 N N . THR A 1 116 ? -6.404 -10.388 -8.126 1.00 96.44 116 THR A N 1
ATOM 879 C CA . THR A 1 116 ? -5.459 -11.518 -8.167 1.00 96.44 116 THR A CA 1
ATOM 880 C C . THR A 1 116 ? -4.748 -11.674 -9.511 1.00 96.44 116 THR A C 1
ATOM 882 O O . THR A 1 116 ? -3.613 -12.137 -9.558 1.00 96.44 116 THR A O 1
ATOM 885 N N . GLU A 1 117 ? -5.348 -11.203 -10.605 1.00 95.56 117 GLU A N 1
ATOM 886 C CA . GLU A 1 117 ? -4.756 -11.206 -11.943 1.00 95.56 117 GLU A CA 1
ATOM 887 C C . GLU A 1 117 ? -3.524 -10.292 -12.089 1.00 95.56 117 GLU A C 1
ATOM 889 O O . GLU A 1 117 ? -2.848 -10.324 -13.121 1.00 95.56 117 GLU A O 1
ATOM 894 N N . PHE A 1 118 ? -3.232 -9.461 -11.082 1.00 95.94 118 PHE A N 1
ATOM 895 C CA . PHE A 1 118 ? -2.035 -8.621 -11.024 1.00 95.94 118 PHE A CA 1
ATOM 896 C C . PHE A 1 118 ? -1.005 -9.078 -9.985 1.00 95.94 118 PHE A C 1
ATOM 898 O O . PHE A 1 118 ? 0.094 -8.533 -9.971 1.00 95.94 118 PHE A O 1
ATOM 905 N N . HIS A 1 119 ? -1.321 -10.052 -9.126 1.00 96.19 119 HIS A N 1
ATOM 906 C CA . HIS A 1 119 ? -0.472 -10.403 -7.977 1.00 96.19 119 HIS A CA 1
ATOM 907 C C . HIS A 1 119 ? 0.879 -11.013 -8.375 1.00 96.19 119 HIS A C 1
ATOM 909 O O . HIS A 1 119 ? 1.881 -10.738 -7.715 1.00 96.19 119 HIS A O 1
ATOM 915 N N . ASP A 1 120 ? 0.916 -11.765 -9.478 1.00 96.81 120 ASP A N 1
ATOM 916 C CA . ASP A 1 120 ? 2.131 -12.410 -10.004 1.00 96.81 120 ASP A CA 1
ATOM 917 C C . ASP A 1 120 ? 2.859 -11.581 -11.078 1.00 96.81 120 ASP A C 1
ATOM 919 O O . ASP A 1 120 ? 3.921 -11.975 -11.564 1.00 96.81 120 ASP A O 1
ATOM 923 N N . LYS A 1 121 ? 2.294 -10.432 -11.471 1.00 96.81 121 LYS A N 1
ATOM 924 C CA . LYS A 1 121 ? 2.902 -9.531 -12.459 1.00 96.81 121 LYS A CA 1
ATOM 925 C C . LYS A 1 121 ? 4.058 -8.748 -11.853 1.00 96.81 121 LYS A C 1
ATOM 927 O O . LYS A 1 121 ? 4.095 -8.532 -10.645 1.00 96.81 121 LYS A O 1
ATOM 932 N N . HIS A 1 122 ? 4.966 -8.262 -12.694 1.00 97.75 122 HIS A N 1
ATOM 933 C CA . HIS A 1 122 ? 5.984 -7.306 -12.266 1.00 97.75 122 HIS A CA 1
ATOM 934 C C . HIS A 1 122 ? 5.371 -5.908 -12.085 1.00 97.75 122 HIS A C 1
ATOM 936 O O . HIS A 1 122 ? 5.064 -5.217 -13.059 1.00 97.75 122 HIS A O 1
ATOM 942 N N . VAL A 1 123 ? 5.153 -5.495 -10.835 1.00 98.00 123 VAL A N 1
ATOM 943 C CA . VAL A 1 123 ? 4.388 -4.286 -10.498 1.00 98.00 123 VAL A CA 1
ATOM 944 C C . VAL A 1 123 ? 5.275 -3.196 -9.911 1.00 98.00 123 VAL A C 1
ATOM 946 O O . VAL A 1 123 ? 5.952 -3.396 -8.904 1.00 98.00 123 VAL A O 1
ATOM 949 N N . LEU A 1 124 ? 5.207 -1.998 -10.491 1.00 97.50 124 LEU A N 1
ATOM 950 C CA . LEU A 1 124 ? 5.797 -0.804 -9.896 1.00 97.50 124 LEU A CA 1
ATOM 951 C C . LEU A 1 124 ? 4.912 -0.317 -8.749 1.00 97.50 124 LEU A C 1
ATOM 953 O O . LEU A 1 124 ? 3.764 0.062 -8.970 1.00 97.50 124 LEU A O 1
ATOM 957 N N . VAL A 1 125 ? 5.448 -0.264 -7.533 1.00 96.31 125 VAL A N 1
ATOM 958 C CA . VAL A 1 125 ? 4.724 0.230 -6.358 1.00 96.31 125 VAL A CA 1
ATOM 959 C C . VAL A 1 125 ? 5.171 1.648 -6.019 1.00 96.31 125 VAL A C 1
ATOM 961 O O . VAL A 1 125 ? 6.337 1.903 -5.706 1.00 96.31 125 VAL A O 1
ATOM 964 N N . ILE A 1 126 ? 4.212 2.571 -6.026 1.00 94.06 126 ILE A N 1
ATOM 965 C CA . ILE A 1 126 ? 4.412 3.986 -5.717 1.00 94.06 126 ILE A CA 1
ATOM 966 C C . ILE A 1 126 ? 3.690 4.323 -4.415 1.00 94.06 126 ILE A C 1
ATOM 968 O O . ILE A 1 126 ? 2.515 4.013 -4.221 1.00 94.06 126 ILE A O 1
ATOM 972 N N . GLY A 1 127 ? 4.407 4.978 -3.513 1.00 90.81 127 GLY A N 1
ATOM 973 C CA . GLY A 1 127 ? 3.887 5.448 -2.241 1.00 90.81 127 GLY A CA 1
ATOM 974 C C . GLY A 1 127 ? 5.021 5.913 -1.340 1.00 90.81 127 GLY A C 1
ATOM 975 O O . GLY A 1 127 ? 6.184 5.969 -1.747 1.00 90.81 127 GLY A O 1
ATOM 976 N N . GLN A 1 128 ? 4.682 6.217 -0.095 1.00 87.56 128 GLN A N 1
ATOM 977 C CA . GLN A 1 128 ? 5.651 6.647 0.908 1.00 87.56 128 GLN A CA 1
ATOM 978 C C . GLN A 1 128 ? 6.242 5.431 1.642 1.00 87.56 128 GLN A C 1
ATOM 980 O O . GLN A 1 128 ? 6.564 4.415 1.016 1.00 87.56 128 GLN A O 1
ATOM 985 N N . GLU A 1 129 ? 6.452 5.550 2.950 1.00 87.56 129 GLU A N 1
ATOM 986 C CA . GLU A 1 129 ? 7.023 4.506 3.797 1.00 87.56 129 GLU A CA 1
ATOM 987 C C . GLU A 1 129 ? 6.252 3.180 3.696 1.00 87.56 129 GLU A C 1
ATOM 989 O O . GLU A 1 129 ? 5.040 3.156 3.485 1.00 87.56 129 GLU A O 1
ATOM 994 N N . TYR A 1 130 ? 6.971 2.064 3.846 1.00 94.06 130 TYR A N 1
ATOM 995 C CA . TYR A 1 130 ? 6.425 0.698 3.883 1.00 94.06 130 TYR A CA 1
ATOM 996 C C . TYR A 1 130 ? 5.635 0.236 2.646 1.00 94.06 130 TYR A C 1
ATOM 998 O O . TYR A 1 130 ? 5.049 -0.841 2.669 1.00 94.06 130 TYR A O 1
ATOM 1006 N N . ARG A 1 131 ? 5.644 0.989 1.539 1.00 93.75 131 ARG A N 1
ATOM 1007 C CA . ARG A 1 131 ? 4.907 0.670 0.299 1.00 93.75 131 ARG A CA 1
ATOM 1008 C C . ARG A 1 131 ? 5.089 -0.769 -0.204 1.00 93.75 131 ARG A C 1
ATOM 1010 O O . ARG A 1 131 ? 4.120 -1.399 -0.608 1.00 93.75 131 ARG A O 1
ATOM 1017 N N . VAL A 1 132 ? 6.315 -1.293 -0.142 1.00 96.25 132 VAL A N 1
ATOM 1018 C CA . VAL A 1 132 ? 6.656 -2.661 -0.569 1.00 96.25 132 VAL A CA 1
ATOM 1019 C C . VAL A 1 132 ? 6.032 -3.687 0.377 1.00 96.25 132 VAL A C 1
ATOM 1021 O O . VAL A 1 132 ? 5.393 -4.635 -0.066 1.00 96.25 132 VAL A O 1
ATOM 1024 N N . GLU A 1 133 ? 6.147 -3.459 1.686 1.00 96.38 133 GLU A N 1
ATOM 1025 C CA . GLU A 1 133 ? 5.547 -4.316 2.715 1.00 96.38 133 GLU A CA 1
ATOM 1026 C C . GLU A 1 133 ? 4.020 -4.348 2.581 1.00 96.38 133 GLU A C 1
ATOM 1028 O O . GLU A 1 133 ? 3.423 -5.418 2.608 1.00 96.38 133 GLU A O 1
ATOM 1033 N N . ILE A 1 134 ? 3.392 -3.193 2.346 1.00 95.81 134 ILE A N 1
ATOM 1034 C CA . ILE A 1 134 ? 1.946 -3.081 2.119 1.00 95.81 134 ILE A CA 1
ATOM 1035 C C . ILE A 1 134 ? 1.529 -3.825 0.844 1.00 95.81 134 ILE A C 1
ATOM 1037 O O . ILE A 1 134 ? 0.535 -4.547 0.859 1.00 95.81 134 ILE A O 1
ATOM 1041 N N . ALA A 1 135 ? 2.281 -3.695 -0.253 1.00 96.88 135 ALA A N 1
ATOM 1042 C CA . ALA A 1 135 ? 2.004 -4.434 -1.485 1.00 96.88 135 ALA A CA 1
ATOM 1043 C C . ALA A 1 135 ? 2.058 -5.957 -1.263 1.00 96.88 135 ALA A C 1
ATOM 1045 O O . ALA A 1 135 ? 1.163 -6.676 -1.714 1.00 96.88 135 ALA A O 1
ATOM 1046 N N . HIS A 1 136 ? 3.035 -6.437 -0.490 1.00 96.81 136 HIS A N 1
ATOM 1047 C CA . HIS A 1 136 ? 3.113 -7.842 -0.090 1.00 96.81 136 HIS A CA 1
ATOM 1048 C C . HIS A 1 136 ? 1.963 -8.267 0.839 1.00 96.81 136 HIS A C 1
ATOM 1050 O O . HIS A 1 136 ? 1.405 -9.343 0.641 1.00 96.81 136 HIS A O 1
ATOM 1056 N N . GLU A 1 137 ? 1.542 -7.429 1.798 1.00 94.81 137 GLU A N 1
ATOM 1057 C CA . GLU A 1 137 ? 0.351 -7.680 2.638 1.00 94.81 137 GLU A CA 1
ATOM 1058 C C . GLU A 1 137 ? -0.942 -7.820 1.804 1.00 94.81 137 GLU A C 1
ATOM 1060 O O . GLU A 1 137 ? -1.897 -8.481 2.230 1.00 94.81 137 GLU A O 1
ATOM 1065 N N . ILE A 1 138 ? -0.995 -7.190 0.626 1.00 95.12 138 ILE A N 1
ATOM 1066 C CA . ILE A 1 138 ? -2.133 -7.253 -0.304 1.00 95.12 138 ILE A CA 1
ATOM 1067 C C . ILE A 1 138 ? -2.084 -8.507 -1.191 1.00 95.12 138 ILE A C 1
ATOM 1069 O O . ILE A 1 138 ? -3.137 -9.006 -1.584 1.00 95.12 138 ILE A O 1
ATOM 1073 N N . GLY A 1 139 ? -0.891 -9.031 -1.476 1.00 96.50 139 GLY A N 1
ATOM 1074 C CA . GLY A 1 139 ? -0.697 -10.239 -2.284 1.00 96.50 139 GLY A CA 1
ATOM 1075 C C . GLY A 1 139 ? 0.223 -10.066 -3.492 1.00 96.50 139 GLY A C 1
ATOM 1076 O O . GLY A 1 139 ? 0.510 -11.050 -4.161 1.00 96.50 139 GLY A O 1
ATOM 1077 N N . PHE A 1 140 ? 0.734 -8.861 -3.766 1.00 97.69 140 PHE A N 1
ATOM 1078 C CA . PHE A 1 140 ? 1.702 -8.668 -4.848 1.00 97.69 140 PHE A CA 1
ATOM 1079 C C . PHE A 1 140 ? 3.042 -9.295 -4.475 1.00 97.69 140 PHE A C 1
ATOM 1081 O O . PHE A 1 140 ? 3.606 -8.987 -3.424 1.00 97.69 140 PHE A O 1
ATOM 1088 N N . THR A 1 141 ? 3.563 -10.169 -5.330 1.00 96.12 141 THR A N 1
ATOM 1089 C CA . THR A 1 141 ? 4.779 -10.942 -5.041 1.00 96.12 141 THR A CA 1
ATOM 1090 C C . THR A 1 141 ? 6.007 -10.373 -5.740 1.00 96.12 141 THR A C 1
ATOM 1092 O O . THR A 1 141 ? 7.086 -10.339 -5.148 1.00 96.12 141 THR A O 1
ATOM 1095 N N . ASN A 1 142 ? 5.840 -9.876 -6.966 1.00 97.44 142 ASN A N 1
ATOM 1096 C CA . ASN A 1 142 ? 6.918 -9.355 -7.796 1.00 97.44 142 ASN A CA 1
ATOM 1097 C C . ASN A 1 142 ? 6.802 -7.833 -7.943 1.00 97.44 142 ASN A C 1
ATOM 1099 O O . ASN A 1 142 ? 6.174 -7.323 -8.869 1.00 97.44 142 ASN A O 1
ATOM 1103 N N . VAL A 1 143 ? 7.387 -7.100 -6.999 1.00 97.88 143 VAL A N 1
ATOM 1104 C CA . VAL A 1 143 ? 7.279 -5.638 -6.936 1.00 97.88 143 VAL A CA 1
ATOM 1105 C C . VAL A 1 143 ? 8.628 -4.961 -7.128 1.00 97.88 143 VAL A C 1
ATOM 1107 O O . VAL A 1 143 ? 9.648 -5.440 -6.636 1.00 97.88 143 VAL A O 1
ATOM 1110 N N . CYS A 1 144 ? 8.619 -3.807 -7.787 1.00 97.38 144 CYS A N 1
ATOM 1111 C CA . CYS A 1 144 ? 9.753 -2.892 -7.847 1.00 97.38 144 CYS A CA 1
ATOM 1112 C C . CYS A 1 144 ? 9.335 -1.483 -7.416 1.00 97.38 144 CYS A C 1
ATOM 1114 O O . CYS A 1 144 ? 8.152 -1.151 -7.312 1.00 97.38 144 CYS A O 1
ATOM 1116 N N . THR A 1 145 ? 10.321 -0.645 -7.127 1.00 95.94 145 THR A N 1
ATOM 1117 C CA . THR A 1 145 ? 10.139 0.751 -6.733 1.00 95.94 145 THR A CA 1
ATOM 1118 C C . THR A 1 145 ? 10.756 1.688 -7.762 1.00 95.94 145 THR A C 1
ATOM 1120 O O . THR A 1 145 ? 11.566 1.285 -8.592 1.00 95.94 145 THR A O 1
ATOM 1123 N N . LEU A 1 146 ? 10.431 2.978 -7.676 1.00 92.81 146 LEU A N 1
ATOM 1124 C CA . LEU A 1 146 ? 11.052 3.987 -8.539 1.00 92.81 146 LEU A CA 1
ATOM 1125 C C . LEU A 1 146 ? 12.574 4.069 -8.354 1.00 92.81 146 LEU A C 1
ATOM 1127 O O . LEU A 1 146 ? 13.275 4.329 -9.324 1.00 92.81 146 LEU A O 1
ATOM 1131 N N . ALA A 1 147 ? 13.091 3.745 -7.165 1.00 92.00 147 ALA A N 1
ATOM 1132 C CA . ALA A 1 147 ? 14.531 3.637 -6.934 1.00 92.00 147 ALA A CA 1
ATOM 1133 C C . ALA A 1 147 ? 15.167 2.480 -7.726 1.00 92.00 147 ALA A C 1
ATOM 1135 O O . ALA A 1 147 ? 16.289 2.606 -8.214 1.00 92.00 147 ALA A O 1
ATOM 1136 N N . ASP A 1 148 ? 14.446 1.369 -7.902 1.00 95.06 148 ASP A N 1
ATOM 1137 C CA . ASP A 1 148 ? 14.910 0.250 -8.727 1.00 95.06 148 ASP A CA 1
ATOM 1138 C C . ASP A 1 148 ? 14.925 0.637 -10.211 1.00 95.06 148 ASP A C 1
ATOM 1140 O O . ASP A 1 148 ? 15.883 0.320 -10.914 1.00 95.06 148 ASP A O 1
ATOM 1144 N N . ILE A 1 149 ? 13.920 1.398 -10.663 1.00 94.00 149 ILE A N 1
ATOM 1145 C CA . ILE A 1 149 ? 13.856 1.947 -12.027 1.00 94.00 149 ILE A CA 1
ATOM 1146 C C . ILE A 1 149 ? 14.989 2.948 -12.273 1.00 94.00 149 ILE A C 1
ATOM 1148 O O . ILE A 1 149 ? 15.678 2.831 -13.280 1.00 94.00 149 ILE A O 1
ATOM 1152 N N . GLN A 1 150 ? 15.229 3.893 -11.358 1.00 91.31 150 GLN A N 1
ATOM 1153 C CA . GLN A 1 150 ? 16.343 4.851 -11.448 1.00 91.31 150 GLN A CA 1
ATOM 1154 C C . GLN A 1 150 ? 17.688 4.131 -11.538 1.00 91.31 150 GLN A C 1
ATOM 1156 O O . GLN A 1 150 ? 18.545 4.497 -12.334 1.00 91.31 150 GLN A O 1
ATOM 1161 N N . LYS A 1 151 ? 17.870 3.073 -10.742 1.00 91.12 151 LYS A N 1
ATOM 1162 C CA . LYS A 1 151 ? 19.089 2.265 -10.767 1.00 91.12 151 LYS A CA 1
ATOM 1163 C C . LYS A 1 151 ? 19.248 1.492 -12.078 1.00 91.12 151 LYS A C 1
ATOM 1165 O O . LYS A 1 151 ? 20.369 1.366 -12.562 1.00 91.12 151 LYS A O 1
ATOM 1170 N N . ALA A 1 152 ? 18.155 0.957 -12.621 1.00 92.50 152 ALA A N 1
ATOM 1171 C CA . ALA A 1 152 ? 18.156 0.229 -13.886 1.00 92.50 152 ALA A CA 1
ATOM 1172 C C . ALA A 1 152 ? 18.351 1.158 -15.092 1.00 92.50 152 ALA A C 1
ATOM 1174 O O . ALA A 1 152 ? 18.998 0.768 -16.057 1.00 92.50 152 ALA A O 1
ATOM 1175 N N . TYR A 1 153 ? 17.837 2.387 -15.026 1.00 91.00 153 TYR A N 1
ATOM 1176 C CA . TYR A 1 153 ? 17.862 3.359 -16.119 1.00 91.00 153 TYR A CA 1
ATOM 1177 C C . TYR A 1 153 ? 18.295 4.750 -15.622 1.00 91.00 153 TYR A C 1
ATOM 1179 O O . TYR A 1 153 ? 17.484 5.683 -15.589 1.00 91.00 153 TYR A O 1
ATOM 1187 N N . PRO A 1 154 ? 19.577 4.936 -15.249 1.00 89.25 154 PRO A N 1
ATOM 1188 C CA . PRO A 1 154 ? 20.050 6.177 -14.628 1.00 89.25 154 PRO A CA 1
ATOM 1189 C C . PRO A 1 154 ? 19.857 7.412 -15.508 1.00 89.25 154 PRO A C 1
ATOM 1191 O O . PRO A 1 154 ? 19.749 8.526 -14.999 1.00 89.25 154 PRO A O 1
ATOM 1194 N N . LEU A 1 155 ? 19.795 7.225 -16.831 1.00 88.38 155 LEU A N 1
ATOM 1195 C CA . LEU A 1 155 ? 19.624 8.306 -17.798 1.00 88.38 155 LEU A CA 1
ATOM 1196 C C . LEU A 1 155 ? 18.201 8.877 -17.869 1.00 88.38 155 LEU A C 1
ATOM 1198 O O . LEU A 1 155 ? 18.025 9.947 -18.450 1.00 88.38 155 LEU A O 1
ATOM 1202 N N . LEU A 1 156 ? 17.206 8.216 -17.270 1.00 87.12 156 LEU A N 1
ATOM 1203 C CA . LEU A 1 156 ? 15.820 8.698 -17.278 1.00 87.12 156 LEU A CA 1
ATOM 1204 C C . LEU A 1 156 ? 15.551 9.776 -16.221 1.00 87.12 156 LEU A C 1
ATOM 1206 O O . LEU A 1 156 ? 14.686 10.625 -16.415 1.00 87.12 156 LEU A O 1
ATOM 1210 N N . ASP A 1 157 ? 16.317 9.805 -15.128 1.00 85.56 157 ASP A N 1
ATOM 1211 C CA . ASP A 1 157 ? 16.141 10.794 -14.060 1.00 85.56 157 ASP A CA 1
ATOM 1212 C C . ASP A 1 157 ? 17.192 11.908 -14.113 1.00 85.56 157 ASP A C 1
ATOM 1214 O O . ASP A 1 157 ? 18.017 12.084 -13.219 1.00 85.56 157 ASP A O 1
ATOM 1218 N N . MET A 1 158 ? 17.189 12.682 -15.197 1.00 84.31 158 MET A N 1
ATOM 1219 C CA . MET A 1 158 ? 18.075 13.850 -15.331 1.00 84.31 158 MET A CA 1
ATOM 1220 C C . MET A 1 158 ? 17.586 15.086 -14.561 1.00 84.31 158 MET A C 1
ATOM 1222 O O . MET A 1 158 ? 18.273 16.115 -14.539 1.00 84.31 158 MET A O 1
ATOM 1226 N N . VAL A 1 159 ? 16.392 15.004 -13.967 1.00 84.31 159 VAL A N 1
ATOM 1227 C CA . VAL A 1 159 ? 15.799 16.071 -13.153 1.00 84.31 159 VAL A CA 1
ATOM 1228 C C . VAL A 1 159 ? 16.503 16.147 -11.797 1.00 84.31 159 VAL A C 1
ATOM 1230 O O . VAL A 1 159 ? 16.812 17.250 -11.325 1.00 84.31 159 VAL A O 1
ATOM 1233 N N . ASP A 1 160 ? 16.844 14.994 -11.219 1.00 84.88 160 ASP A N 1
ATOM 1234 C CA . ASP A 1 160 ? 17.680 14.921 -10.029 1.00 84.88 160 ASP A CA 1
ATOM 1235 C C . ASP A 1 160 ? 19.120 15.381 -10.332 1.00 84.88 160 ASP A C 1
ATOM 1237 O O . ASP A 1 160 ? 19.852 14.817 -11.149 1.00 84.88 160 ASP A O 1
ATOM 1241 N N . HIS A 1 161 ? 19.541 16.445 -9.645 1.00 83.75 161 HIS A N 1
ATOM 1242 C CA . HIS A 1 161 ? 20.873 17.027 -9.787 1.00 83.75 161 HIS A CA 1
ATOM 1243 C C . HIS A 1 161 ? 21.976 16.111 -9.253 1.00 83.75 161 HIS A C 1
ATOM 1245 O O . HIS A 1 161 ? 23.083 16.126 -9.799 1.00 83.75 161 HIS A O 1
ATOM 1251 N N . GLU A 1 162 ? 21.701 15.343 -8.198 1.00 84.75 162 GLU A N 1
ATOM 1252 C CA . GLU A 1 162 ? 22.661 14.394 -7.639 1.00 84.75 162 GLU A CA 1
ATOM 1253 C C . GLU A 1 162 ? 22.889 13.253 -8.625 1.00 84.75 162 GLU A C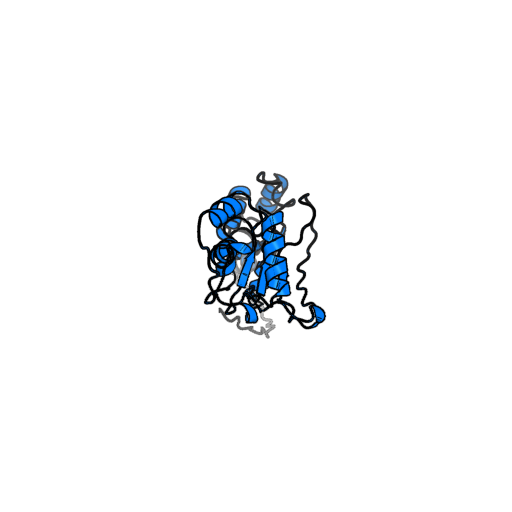 1
ATOM 1255 O O . GLU A 1 162 ? 24.041 12.988 -8.989 1.00 84.75 162 GLU A O 1
ATOM 1260 N N . ASN A 1 163 ? 21.805 12.677 -9.155 1.00 84.31 163 ASN A N 1
ATOM 1261 C CA . ASN A 1 163 ? 21.885 11.681 -10.217 1.00 84.31 163 ASN A CA 1
ATOM 1262 C C . ASN A 1 163 ? 22.602 12.229 -11.460 1.00 84.31 163 ASN A C 1
ATOM 1264 O O . ASN A 1 163 ? 23.538 11.603 -11.952 1.00 84.31 163 ASN A O 1
ATOM 1268 N N . ARG A 1 164 ? 22.265 13.441 -11.925 1.00 85.31 164 ARG A N 1
ATOM 1269 C CA . ARG A 1 164 ? 22.932 14.077 -13.077 1.00 85.31 164 ARG A CA 1
ATOM 1270 C C . ARG A 1 164 ? 24.445 14.211 -12.887 1.00 85.31 164 ARG A C 1
ATOM 1272 O O . ARG A 1 164 ? 25.216 13.966 -13.814 1.00 85.31 164 ARG A O 1
ATOM 1279 N N . ASN A 1 165 ? 24.883 14.610 -11.695 1.00 84.38 165 ASN A N 1
ATOM 1280 C CA . ASN A 1 165 ? 26.308 14.708 -11.384 1.00 84.38 165 ASN A CA 1
ATOM 1281 C C . ASN A 1 165 ? 26.965 13.322 -11.343 1.00 84.38 165 ASN A C 1
ATOM 1283 O O . ASN A 1 165 ? 28.075 13.164 -11.850 1.00 84.38 165 ASN A O 1
ATOM 1287 N N . ALA A 1 166 ? 26.282 12.319 -10.785 1.00 83.44 166 ALA A N 1
ATOM 1288 C CA . ALA A 1 166 ? 26.764 10.942 -10.759 1.00 83.44 166 ALA A CA 1
ATOM 1289 C C . ALA A 1 166 ? 26.912 10.363 -12.176 1.00 83.44 166 ALA A C 1
ATOM 1291 O O . ALA A 1 166 ? 27.944 9.755 -12.485 1.00 83.44 166 ALA A O 1
ATOM 1292 N N . VAL A 1 167 ? 25.936 10.607 -13.063 1.00 85.25 167 VAL A N 1
ATOM 1293 C CA . VAL A 1 167 ? 25.984 10.094 -14.436 1.00 85.25 167 VAL A CA 1
ATOM 1294 C C . VAL A 1 167 ? 27.032 10.774 -15.314 1.00 85.25 167 VAL A C 1
ATOM 1296 O O . VAL A 1 167 ? 27.602 10.135 -16.191 1.00 85.25 167 VAL A O 1
ATOM 1299 N N . ALA A 1 168 ? 27.361 12.040 -15.049 1.00 81.06 168 ALA A N 1
ATOM 1300 C CA . ALA A 1 168 ? 28.350 12.791 -15.825 1.00 81.06 168 ALA A CA 1
ATOM 1301 C C . ALA A 1 168 ? 29.799 12.294 -15.643 1.00 81.06 168 ALA A C 1
ATOM 1303 O O . ALA A 1 168 ? 30.658 12.581 -16.476 1.00 81.06 168 ALA A O 1
ATOM 1304 N N . VAL A 1 169 ? 30.087 11.578 -14.550 1.00 80.06 169 VAL A N 1
ATOM 1305 C CA . VAL A 1 169 ? 31.451 11.171 -14.159 1.00 80.06 169 VAL A CA 1
ATOM 1306 C C . VAL A 1 169 ? 31.812 9.755 -14.646 1.00 80.06 169 VAL A C 1
ATOM 1308 O O . VAL A 1 169 ? 32.974 9.358 -14.568 1.00 80.06 169 VAL A O 1
ATOM 1311 N N . GLY A 1 170 ? 30.865 8.984 -15.194 1.00 71.56 170 GLY A N 1
ATOM 1312 C CA . GLY A 1 170 ? 31.106 7.593 -15.595 1.00 71.56 170 GLY A CA 1
ATOM 1313 C C . GLY A 1 170 ? 30.230 7.100 -16.746 1.00 71.56 170 GLY A C 1
ATOM 1314 O O . GLY A 1 170 ? 29.376 7.818 -17.252 1.00 71.56 170 GLY A O 1
ATOM 1315 N N . ASN A 1 171 ? 30.446 5.847 -17.155 1.00 72.50 171 ASN A N 1
ATOM 1316 C CA . ASN A 1 171 ? 29.523 5.137 -18.040 1.00 72.50 171 ASN A CA 1
ATOM 1317 C C . ASN A 1 171 ? 28.421 4.499 -17.194 1.00 72.50 171 ASN A C 1
ATOM 1319 O O . ASN A 1 171 ? 28.712 3.633 -16.369 1.00 72.50 171 ASN A O 1
ATOM 1323 N N . HIS A 1 172 ? 27.175 4.886 -17.448 1.00 76.12 172 HIS A N 1
ATOM 1324 C CA . HIS A 1 172 ? 25.992 4.357 -16.769 1.00 76.12 172 HIS A CA 1
ATOM 1325 C C . HIS A 1 172 ? 25.091 3.683 -17.800 1.00 76.12 172 HIS A C 1
ATOM 1327 O O . HIS A 1 172 ? 24.211 4.339 -18.354 1.00 76.12 172 HIS A O 1
ATOM 1333 N N . PRO A 1 173 ? 25.381 2.419 -18.160 1.00 80.81 173 PRO A N 1
ATOM 1334 C CA . PRO A 1 173 ? 24.558 1.691 -19.109 1.00 80.81 173 PRO A CA 1
ATOM 1335 C C . PRO A 1 173 ? 23.231 1.288 -18.467 1.00 80.81 173 PRO A C 1
ATOM 1337 O O . PRO A 1 173 ? 23.195 0.901 -17.299 1.00 80.81 173 PRO A O 1
ATOM 1340 N N . ASP A 1 174 ? 22.172 1.314 -19.268 1.00 86.56 174 ASP A N 1
ATOM 1341 C CA . ASP A 1 174 ? 20.872 0.769 -18.889 1.00 86.56 174 ASP A CA 1
ATOM 1342 C C . ASP A 1 174 ? 20.968 -0.739 -18.595 1.00 86.56 174 ASP A C 1
ATOM 1344 O O . ASP A 1 174 ? 21.621 -1.500 -19.323 1.00 86.56 174 ASP A O 1
ATOM 1348 N N . ASP A 1 175 ? 20.244 -1.204 -17.578 1.00 89.19 175 ASP A N 1
ATOM 1349 C CA . ASP A 1 175 ? 20.037 -2.625 -17.327 1.00 89.19 175 ASP A CA 1
ATOM 1350 C C . ASP A 1 175 ? 18.978 -3.184 -18.285 1.00 89.19 175 ASP A C 1
ATOM 1352 O O . ASP A 1 175 ? 17.771 -3.203 -18.034 1.00 89.19 175 ASP A O 1
ATOM 1356 N N . THR A 1 176 ? 19.452 -3.680 -19.425 1.00 84.69 176 THR A N 1
ATOM 1357 C CA . THR A 1 176 ? 18.597 -4.308 -20.447 1.00 84.69 176 THR A CA 1
ATOM 1358 C C . THR A 1 176 ? 17.856 -5.568 -19.970 1.00 84.69 176 THR A C 1
ATOM 1360 O O . THR A 1 176 ? 16.858 -5.956 -20.596 1.00 84.69 176 THR A O 1
ATOM 1363 N N . ASN A 1 177 ? 18.316 -6.193 -18.877 1.00 90.62 177 ASN A N 1
ATOM 1364 C CA . ASN A 1 177 ? 17.706 -7.387 -18.292 1.00 90.62 177 ASN A CA 1
ATOM 1365 C C . ASN A 1 177 ? 16.640 -7.057 -17.246 1.00 90.62 177 ASN A C 1
ATOM 1367 O O . ASN A 1 177 ? 15.931 -7.969 -16.816 1.00 90.62 177 ASN A O 1
ATOM 1371 N N . PHE A 1 178 ? 16.503 -5.788 -16.852 1.00 92.69 178 PHE A N 1
ATOM 1372 C CA . PHE A 1 178 ? 15.445 -5.384 -15.942 1.00 92.69 178 PHE A CA 1
ATOM 1373 C C . PHE A 1 178 ? 14.071 -5.716 -16.568 1.00 92.69 178 PHE A C 1
ATOM 1375 O O . PHE A 1 178 ? 13.826 -5.393 -17.742 1.00 92.69 178 PHE A O 1
ATOM 1382 N N . PRO A 1 179 ? 13.193 -6.435 -15.843 1.00 93.81 179 PRO A N 1
ATOM 1383 C CA . PRO A 1 179 ? 11.921 -6.885 -16.390 1.00 93.81 179 PRO A CA 1
ATOM 1384 C C . PRO A 1 179 ? 10.990 -5.703 -16.669 1.00 93.81 179 PRO A C 1
ATOM 1386 O O . PRO A 1 179 ? 10.977 -4.718 -15.934 1.00 93.81 179 PRO A O 1
ATOM 1389 N N . ALA A 1 180 ? 10.183 -5.815 -17.729 1.00 93.44 180 ALA A N 1
ATOM 1390 C CA . ALA A 1 180 ? 9.187 -4.797 -18.049 1.00 93.44 180 ALA A CA 1
ATOM 1391 C C . ALA A 1 180 ? 8.189 -4.655 -16.892 1.00 93.44 180 ALA A C 1
ATOM 1393 O O . ALA A 1 180 ? 7.800 -5.652 -16.282 1.00 93.44 180 ALA A O 1
ATOM 1394 N N . VAL A 1 181 ? 7.797 -3.427 -16.571 1.00 96.12 181 VAL A N 1
ATOM 1395 C CA . VAL A 1 181 ? 6.713 -3.161 -15.621 1.00 96.12 181 VAL A CA 1
ATOM 1396 C C . VAL A 1 181 ? 5.386 -3.487 -16.302 1.00 96.12 181 VAL A C 1
ATOM 1398 O O . VAL A 1 181 ? 5.107 -3.002 -17.389 1.00 96.12 181 VAL A O 1
ATOM 1401 N N . GLU A 1 182 ? 4.549 -4.295 -15.663 1.00 95.75 182 GLU A N 1
ATOM 1402 C CA . GLU A 1 182 ? 3.285 -4.775 -16.237 1.00 95.75 182 GLU A CA 1
ATOM 1403 C C . GLU A 1 182 ? 2.046 -4.117 -15.618 1.00 95.75 182 GLU A C 1
ATOM 1405 O O . GLU A 1 182 ? 0.948 -4.223 -16.169 1.00 95.75 182 GLU A O 1
ATOM 1410 N N . ALA A 1 183 ? 2.203 -3.460 -14.467 1.00 95.88 183 ALA A N 1
ATOM 1411 C CA . ALA A 1 183 ? 1.204 -2.590 -13.856 1.00 95.88 183 ALA A CA 1
ATOM 1412 C C . ALA A 1 183 ? 1.855 -1.632 -12.849 1.00 95.88 183 ALA A C 1
ATOM 1414 O O . ALA A 1 183 ? 2.963 -1.867 -12.363 1.00 95.88 183 ALA A O 1
ATOM 1415 N N . VAL A 1 184 ? 1.134 -0.570 -12.498 1.00 95.69 184 VAL A N 1
ATOM 1416 C CA . VAL A 1 184 ? 1.521 0.393 -11.464 1.00 95.69 184 VAL A CA 1
ATOM 1417 C C . VAL A 1 184 ? 0.514 0.328 -10.322 1.00 95.69 184 VAL A C 1
ATOM 1419 O O . VAL A 1 184 ? -0.680 0.518 -10.536 1.00 95.69 184 VAL A O 1
ATOM 1422 N N . LEU A 1 185 ? 0.987 0.097 -9.101 1.00 95.56 185 LEU A N 1
ATOM 1423 C CA . LEU A 1 185 ? 0.202 0.176 -7.874 1.00 95.56 185 LEU A CA 1
ATOM 1424 C C . LEU A 1 185 ? 0.520 1.486 -7.149 1.00 95.56 185 LEU A C 1
ATOM 1426 O O . LEU A 1 185 ? 1.570 1.633 -6.523 1.00 95.56 185 LEU A O 1
ATOM 1430 N N . LEU A 1 186 ? -0.405 2.439 -7.211 1.00 94.00 186 LEU A N 1
ATOM 1431 C CA . LEU A 1 186 ? -0.296 3.737 -6.557 1.00 94.00 186 LEU A CA 1
ATOM 1432 C C . LEU A 1 186 ? -1.004 3.687 -5.195 1.00 94.00 186 LEU A C 1
ATOM 1434 O O . LEU A 1 186 ? -2.219 3.876 -5.087 1.00 94.00 186 LEU A O 1
ATOM 1438 N N . LEU A 1 187 ? -0.227 3.414 -4.146 1.00 92.00 187 LEU A N 1
ATOM 1439 C CA . LEU A 1 187 ? -0.680 3.411 -2.752 1.00 92.00 187 LEU A CA 1
ATOM 1440 C C . LEU A 1 187 ? -0.786 4.829 -2.182 1.00 92.00 187 LEU A C 1
ATOM 1442 O O . LEU A 1 187 ? -1.545 5.064 -1.252 1.00 92.00 187 LEU A O 1
ATOM 1446 N N . GLY A 1 188 ? -0.048 5.792 -2.719 1.00 87.19 188 GLY A N 1
ATOM 1447 C CA . GLY A 1 188 ? -0.107 7.178 -2.271 1.00 87.19 188 GLY A CA 1
ATOM 1448 C C . GLY A 1 188 ? 0.833 8.061 -3.070 1.00 87.19 188 GLY A C 1
ATOM 1449 O O . GLY A 1 188 ? 1.437 7.616 -4.046 1.00 87.19 188 GLY A O 1
ATOM 1450 N N . GLU A 1 189 ? 0.965 9.312 -2.647 1.00 83.44 189 GLU A N 1
ATOM 1451 C CA . GLU A 1 189 ? 1.823 10.270 -3.334 1.00 83.44 189 GLU A CA 1
ATOM 1452 C C . GLU A 1 189 ? 3.321 9.961 -3.147 1.00 83.44 189 GLU A C 1
ATOM 1454 O O . GLU A 1 189 ? 3.753 9.624 -2.038 1.00 83.44 189 GLU A O 1
ATOM 1459 N N . PRO A 1 190 ? 4.133 10.078 -4.211 1.00 84.75 190 PRO A N 1
ATOM 1460 C CA . PRO A 1 190 ? 5.581 10.099 -4.081 1.00 84.75 190 PRO A CA 1
ATOM 1461 C C . PRO A 1 190 ? 6.082 11.345 -3.332 1.00 84.75 190 PRO A C 1
ATOM 1463 O O . PRO A 1 190 ? 5.433 12.386 -3.324 1.00 84.75 190 PRO A O 1
ATOM 1466 N N . THR A 1 191 ? 7.292 11.275 -2.767 1.00 82.00 191 THR A N 1
ATOM 1467 C CA . THR A 1 191 ? 7.949 12.425 -2.112 1.00 82.00 191 THR A CA 1
ATOM 1468 C C . THR A 1 191 ? 8.626 13.394 -3.091 1.00 82.00 191 THR A C 1
ATOM 1470 O O . THR A 1 191 ? 8.729 14.577 -2.787 1.00 82.00 191 THR A O 1
ATOM 1473 N N . HIS A 1 192 ? 9.057 12.905 -4.259 1.00 86.19 192 HIS A N 1
ATOM 1474 C CA . HIS A 1 192 ? 9.755 13.671 -5.309 1.00 86.19 192 HIS A CA 1
ATOM 1475 C C . HIS A 1 192 ? 8.954 13.639 -6.610 1.00 86.19 192 HIS A C 1
ATOM 1477 O O . HIS A 1 192 ? 9.191 12.800 -7.478 1.00 86.19 192 HIS A O 1
ATOM 1483 N N . TRP A 1 193 ? 7.914 14.463 -6.711 1.00 87.69 193 TRP A N 1
ATOM 1484 C CA . TRP A 1 193 ? 6.976 14.399 -7.835 1.00 87.69 193 TRP A CA 1
ATOM 1485 C C . TRP A 1 193 ? 7.654 14.640 -9.186 1.00 87.69 193 TRP A C 1
ATOM 1487 O O . TRP A 1 193 ? 7.302 13.988 -10.158 1.00 87.69 193 TRP A O 1
ATOM 1497 N N . GLU A 1 194 ? 8.637 15.527 -9.249 1.00 87.62 194 GLU A N 1
ATOM 1498 C CA . GLU A 1 194 ? 9.352 15.898 -10.465 1.00 87.62 194 GLU A CA 1
ATOM 1499 C C . GLU A 1 194 ? 10.038 14.699 -11.143 1.00 87.62 194 GLU A C 1
ATOM 1501 O O . GLU A 1 194 ? 9.728 14.389 -12.294 1.00 87.62 194 GLU A O 1
ATOM 1506 N N . SER A 1 195 ? 10.886 13.970 -10.417 1.00 87.06 195 SER A N 1
ATOM 1507 C CA . SER A 1 195 ? 11.575 12.778 -10.922 1.00 87.06 195 SER A CA 1
ATOM 1508 C C . SER A 1 195 ? 10.609 11.617 -11.138 1.00 87.06 195 SER A C 1
ATOM 1510 O O . SER A 1 195 ? 10.648 10.933 -12.158 1.00 87.06 195 SER A O 1
ATOM 1512 N N . HIS A 1 196 ? 9.682 11.405 -10.205 1.00 89.56 196 HIS A N 1
ATOM 1513 C CA . HIS A 1 196 ? 8.761 10.277 -10.281 1.00 89.56 196 HIS A CA 1
ATOM 1514 C C . HIS A 1 196 ? 7.739 10.407 -11.416 1.00 89.56 196 HIS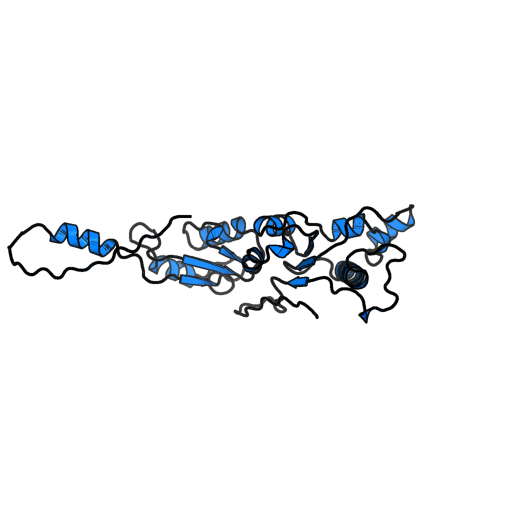 A C 1
ATOM 1516 O O . HIS A 1 196 ? 7.392 9.396 -12.023 1.00 89.56 196 HIS A O 1
ATOM 1522 N N . LEU A 1 197 ? 7.278 11.621 -11.738 1.00 89.75 197 LEU A N 1
ATOM 1523 C CA . LEU A 1 197 ? 6.415 11.852 -12.898 1.00 89.75 197 LEU A CA 1
ATOM 1524 C C . LEU A 1 197 ? 7.158 11.596 -14.203 1.00 89.75 197 LEU A C 1
ATOM 1526 O O . LEU A 1 197 ? 6.580 10.962 -15.080 1.00 89.75 197 LEU A O 1
ATOM 1530 N N . GLN A 1 198 ? 8.414 12.040 -14.321 1.00 90.25 198 GLN A N 1
ATOM 1531 C CA . GLN A 1 198 ? 9.237 11.771 -15.502 1.00 90.25 198 GLN A CA 1
ATOM 1532 C C . GLN A 1 198 ? 9.342 10.260 -15.748 1.00 90.25 198 GLN A C 1
ATOM 1534 O O . GLN A 1 198 ? 8.928 9.775 -16.798 1.00 90.25 198 GLN A O 1
ATOM 1539 N N . LEU A 1 199 ? 9.763 9.505 -14.730 1.00 91.00 199 LEU A N 1
ATOM 1540 C CA . LEU A 1 199 ? 9.903 8.049 -14.812 1.00 91.00 199 LEU A CA 1
ATOM 1541 C C . LEU A 1 199 ? 8.577 7.338 -15.103 1.00 91.00 199 LEU A C 1
ATOM 1543 O O . LEU A 1 199 ? 8.536 6.400 -15.895 1.00 91.00 199 LEU A O 1
ATOM 1547 N N . LEU A 1 200 ? 7.481 7.771 -14.474 1.00 90.81 200 LEU A N 1
ATOM 1548 C CA . LEU A 1 200 ? 6.167 7.172 -14.692 1.00 90.81 200 LEU A CA 1
ATOM 1549 C C . LEU A 1 200 ? 5.671 7.412 -16.124 1.00 90.81 200 LEU A C 1
ATOM 1551 O O . LEU A 1 200 ? 5.140 6.494 -16.744 1.00 90.81 200 LEU A O 1
ATOM 1555 N N . ILE A 1 201 ? 5.861 8.622 -16.655 1.00 88.94 201 ILE A N 1
ATOM 1556 C CA . ILE A 1 201 ? 5.522 8.953 -18.043 1.00 88.94 201 ILE A CA 1
ATOM 1557 C C . ILE A 1 201 ? 6.370 8.116 -19.000 1.00 88.94 201 ILE A C 1
ATOM 1559 O O . ILE A 1 201 ? 5.812 7.518 -19.917 1.00 88.94 201 ILE A O 1
ATOM 1563 N N . ASP A 1 202 ? 7.680 8.016 -18.767 1.00 89.56 202 ASP A N 1
ATOM 1564 C CA . ASP A 1 202 ? 8.574 7.218 -19.608 1.00 89.56 202 ASP A CA 1
ATOM 1565 C C . ASP A 1 202 ? 8.160 5.743 -19.618 1.00 89.56 202 ASP A C 1
ATOM 1567 O O . ASP A 1 202 ? 8.087 5.133 -20.683 1.00 89.56 202 ASP A O 1
ATOM 1571 N N . LEU A 1 203 ? 7.793 5.176 -18.465 1.00 90.75 203 LEU A N 1
ATOM 1572 C CA . LEU A 1 203 ? 7.276 3.808 -18.375 1.00 90.75 203 LEU A CA 1
ATOM 1573 C C . LEU A 1 203 ? 5.950 3.633 -19.123 1.00 90.75 203 LEU A C 1
ATOM 1575 O O . LEU A 1 203 ? 5.803 2.674 -19.877 1.00 90.75 203 LEU A O 1
ATOM 1579 N N . ILE A 1 204 ? 4.996 4.552 -18.958 1.00 88.00 204 ILE A N 1
ATOM 1580 C CA . ILE A 1 204 ? 3.699 4.489 -19.652 1.00 88.00 204 ILE A CA 1
ATOM 1581 C C . ILE A 1 204 ? 3.891 4.591 -21.170 1.00 88.00 204 ILE A C 1
ATOM 1583 O O . ILE A 1 204 ? 3.258 3.855 -21.924 1.00 88.00 204 ILE A O 1
ATOM 1587 N N . LEU A 1 205 ? 4.783 5.472 -21.628 1.00 86.38 205 LEU A N 1
ATOM 1588 C CA . LEU A 1 205 ? 5.064 5.669 -23.050 1.00 86.38 205 LEU A CA 1
ATOM 1589 C C . LEU A 1 205 ? 5.894 4.539 -23.667 1.00 86.38 205 LEU A C 1
ATOM 1591 O O . LEU A 1 205 ? 5.986 4.477 -24.887 1.00 86.38 205 LEU A O 1
ATOM 1595 N N . THR A 1 206 ? 6.488 3.651 -22.870 1.00 87.19 206 THR A N 1
ATOM 1596 C CA . THR A 1 206 ? 7.367 2.570 -23.352 1.00 87.19 206 THR A CA 1
ATOM 1597 C C . THR A 1 206 ? 6.855 1.172 -23.002 1.00 87.19 206 THR A C 1
ATOM 1599 O O . THR A 1 206 ? 7.634 0.220 -22.997 1.00 87.19 206 THR A O 1
ATOM 1602 N N . ASP A 1 207 ? 5.554 1.031 -22.711 1.00 87.38 207 ASP A N 1
ATOM 1603 C CA . ASP A 1 207 ? 4.923 -0.242 -22.307 1.00 87.38 207 ASP A CA 1
ATOM 1604 C C . ASP A 1 207 ? 5.703 -0.934 -21.169 1.00 87.38 207 ASP A C 1
ATOM 1606 O O . ASP A 1 207 ? 6.012 -2.125 -21.198 1.00 87.38 207 ASP A O 1
ATOM 1610 N N . GLY A 1 208 ? 6.122 -0.126 -20.192 1.00 89.69 208 GLY A N 1
ATOM 1611 C CA . GLY A 1 208 ? 6.856 -0.568 -19.014 1.00 89.69 208 GLY A CA 1
ATOM 1612 C C . GLY A 1 208 ? 8.323 -0.930 -19.243 1.00 89.69 208 GLY A C 1
ATOM 1613 O O . GLY A 1 208 ? 8.953 -1.426 -18.306 1.00 89.69 208 GLY A O 1
ATOM 1614 N N . LYS A 1 209 ? 8.891 -0.700 -20.438 1.00 89.94 209 LYS A N 1
ATOM 1615 C CA . LYS A 1 209 ? 10.299 -1.002 -20.737 1.00 89.94 209 LYS A CA 1
ATOM 1616 C C . LYS A 1 209 ? 11.014 0.158 -21.453 1.00 89.94 209 LYS A C 1
ATOM 1618 O O . LYS A 1 209 ? 11.098 0.170 -22.684 1.00 89.94 209 LYS A O 1
ATOM 1623 N N . PRO A 1 210 ? 11.632 1.087 -20.703 1.00 84.38 210 PRO A N 1
ATOM 1624 C CA . PRO A 1 210 ? 12.192 2.322 -21.239 1.00 84.38 210 PRO A CA 1
ATOM 1625 C C . PRO A 1 210 ? 13.625 2.127 -21.756 1.00 84.38 210 PRO A C 1
ATOM 1627 O O . PRO A 1 210 ? 14.545 2.846 -21.382 1.00 84.38 210 PRO A O 1
ATOM 1630 N N . VAL A 1 211 ? 13.837 1.128 -22.617 1.00 79.19 211 VAL A N 1
ATOM 1631 C CA . VAL A 1 211 ? 15.142 0.881 -23.248 1.00 79.19 211 VAL A CA 1
ATOM 1632 C C . VAL A 1 211 ? 15.279 1.655 -24.559 1.00 79.19 211 VAL A C 1
ATOM 1634 O O . VAL A 1 211 ? 14.324 1.825 -25.325 1.00 79.19 211 VAL A O 1
ATOM 1637 N N . SER A 1 212 ? 16.510 2.059 -24.861 1.00 62.56 212 SER A N 1
ATOM 1638 C CA . SER A 1 212 ? 16.883 2.688 -26.130 1.00 62.56 212 SER A CA 1
ATOM 1639 C C . SER A 1 212 ? 16.348 1.889 -27.337 1.00 62.56 212 SER A C 1
ATOM 1641 O O . SER A 1 212 ? 16.699 0.726 -27.532 1.00 62.56 212 SER A O 1
ATOM 1643 N N . GLY A 1 213 ? 15.477 2.505 -28.149 1.00 62.34 213 GLY A N 1
ATOM 1644 C CA . GLY A 1 213 ? 14.866 1.891 -29.341 1.00 62.34 213 GLY A CA 1
ATOM 1645 C C . GLY A 1 213 ? 13.465 1.290 -29.151 1.00 62.34 213 GLY A C 1
ATOM 1646 O O . GLY A 1 213 ? 12.889 0.824 -30.130 1.00 62.34 213 GLY A O 1
ATOM 1647 N N . HIS A 1 214 ? 12.902 1.326 -27.938 1.00 65.00 214 HIS A N 1
ATOM 1648 C CA . HIS A 1 214 ? 11.502 0.953 -27.663 1.00 65.00 214 HIS A CA 1
ATOM 1649 C C . HIS A 1 214 ? 10.557 2.162 -27.609 1.00 65.00 214 HIS A C 1
ATOM 1651 O O . HIS A 1 214 ? 9.407 2.035 -27.196 1.00 65.00 214 HIS A O 1
ATOM 1657 N N . THR A 1 215 ? 11.008 3.336 -28.068 1.00 65.62 215 THR A N 1
ATOM 1658 C CA . THR A 1 215 ? 10.119 4.483 -28.264 1.00 65.62 215 THR A CA 1
ATOM 1659 C C . THR A 1 215 ? 9.089 4.130 -29.341 1.00 65.62 215 THR A C 1
ATOM 1661 O O . THR A 1 215 ? 9.471 3.835 -30.479 1.00 65.62 215 THR A O 1
ATOM 1664 N N . PRO A 1 216 ? 7.790 4.150 -29.021 1.00 67.25 216 PRO A N 1
ATOM 1665 C CA . PRO A 1 216 ? 6.752 3.839 -29.986 1.00 67.25 216 PRO A CA 1
ATOM 1666 C C . PRO A 1 216 ? 6.810 4.820 -31.154 1.00 67.25 216 PRO A C 1
ATOM 1668 O O . PRO A 1 216 ? 6.880 6.032 -30.957 1.00 67.25 216 PRO A O 1
ATOM 1671 N N . ALA A 1 217 ? 6.711 4.306 -32.380 1.00 70.56 217 ALA A N 1
ATOM 1672 C CA . ALA A 1 217 ? 6.560 5.156 -33.563 1.00 70.56 217 ALA A CA 1
ATOM 1673 C C . ALA A 1 217 ? 5.233 5.943 -33.548 1.00 70.56 217 ALA A C 1
ATOM 1675 O O . ALA A 1 217 ? 5.102 6.956 -34.229 1.00 70.56 217 ALA A O 1
ATOM 1676 N N . ASP A 1 218 ? 4.251 5.456 -32.785 1.00 79.06 218 ASP A N 1
ATOM 1677 C CA . ASP A 1 218 ? 2.931 6.047 -32.605 1.00 79.06 218 ASP A CA 1
ATOM 1678 C C . ASP A 1 218 ? 2.472 5.820 -31.159 1.00 79.06 218 ASP A C 1
ATOM 1680 O O . ASP A 1 218 ? 2.215 4.686 -30.745 1.00 79.06 218 ASP A O 1
ATOM 1684 N N . VAL A 1 219 ? 2.372 6.907 -30.394 1.00 72.69 219 VAL A N 1
ATOM 1685 C CA . VAL A 1 219 ? 1.971 6.886 -28.979 1.00 72.69 219 VAL A CA 1
ATOM 1686 C C . VAL A 1 219 ? 0.539 6.381 -28.776 1.00 72.69 219 VAL A C 1
ATOM 1688 O O . VAL A 1 219 ? 0.213 5.888 -27.702 1.00 72.69 219 VAL A O 1
ATOM 1691 N N . HIS A 1 220 ? -0.313 6.438 -29.804 1.00 75.44 220 HIS A N 1
ATOM 1692 C CA . HIS A 1 220 ? -1.688 5.941 -29.731 1.00 75.44 220 HIS A CA 1
ATOM 1693 C C . HIS A 1 220 ? -1.792 4.418 -29.881 1.00 75.44 220 HIS A C 1
ATOM 1695 O O . HIS A 1 220 ? -2.876 3.863 -29.721 1.00 75.44 220 HIS A O 1
ATOM 1701 N N . LYS A 1 221 ? -0.685 3.736 -30.204 1.00 76.00 221 LYS A N 1
ATOM 1702 C CA . LYS A 1 221 ? -0.624 2.272 -30.364 1.00 76.00 221 LYS A CA 1
ATOM 1703 C C . LYS A 1 221 ? 0.088 1.569 -29.214 1.00 76.00 221 LYS A C 1
ATOM 1705 O O . LYS A 1 221 ? 0.249 0.351 -29.257 1.00 76.00 221 LYS A O 1
ATOM 1710 N N . VAL A 1 222 ? 0.530 2.325 -28.213 1.00 73.19 222 VAL A N 1
ATOM 1711 C CA . VAL A 1 222 ? 1.148 1.774 -27.009 1.00 73.19 222 VAL A CA 1
ATOM 1712 C C . VAL A 1 222 ? 0.073 1.081 -26.200 1.00 73.19 222 VAL A C 1
ATOM 1714 O O . VAL A 1 222 ? -1.010 1.629 -25.988 1.00 73.19 222 VAL A O 1
ATOM 1717 N N . ARG A 1 223 ? 0.371 -0.132 -25.744 1.00 78.38 223 ARG A N 1
ATOM 1718 C CA . ARG A 1 223 ? -0.486 -0.810 -24.785 1.00 78.38 223 ARG A CA 1
ATOM 1719 C C . ARG A 1 223 ? -0.531 0.027 -23.505 1.00 78.38 223 ARG A C 1
ATOM 1721 O O . ARG A 1 223 ? 0.502 0.382 -22.951 1.00 78.38 223 ARG A O 1
ATOM 1728 N N . GLN A 1 224 ? -1.735 0.354 -23.047 1.00 80.19 224 GLN A N 1
ATOM 1729 C CA . GLN A 1 224 ? -1.921 1.118 -21.815 1.00 80.19 224 GLN A CA 1
ATOM 1730 C C . GLN A 1 224 ? -1.422 0.288 -20.624 1.00 80.19 224 GLN A C 1
ATOM 1732 O O . GLN A 1 224 ? -1.959 -0.789 -20.347 1.00 80.19 224 GLN A O 1
ATOM 1737 N N . LEU A 1 225 ? -0.402 0.792 -19.924 1.00 87.50 225 LEU A N 1
ATOM 1738 C CA . LEU A 1 225 ? 0.086 0.209 -18.679 1.00 87.50 225 LEU A CA 1
ATOM 1739 C C . LEU A 1 225 ? -0.980 0.410 -17.583 1.00 87.50 225 LEU A C 1
ATOM 1741 O O . LEU A 1 225 ? -1.294 1.558 -17.261 1.00 87.50 225 LEU A O 1
ATOM 1745 N N . PRO A 1 226 ? -1.559 -0.656 -16.997 1.00 92.50 226 PRO A N 1
ATOM 1746 C CA . PRO A 1 226 ? -2.615 -0.513 -15.998 1.00 92.50 226 PRO A CA 1
ATOM 1747 C C . PRO A 1 226 ? -2.127 0.226 -14.749 1.00 92.50 226 PRO A C 1
ATOM 1749 O O . PRO A 1 226 ? -1.113 -0.153 -14.162 1.00 92.50 226 PRO A O 1
ATOM 1752 N N . VAL A 1 227 ? -2.881 1.237 -14.307 1.00 91.94 227 VAL A N 1
ATOM 1753 C CA . VAL A 1 227 ? -2.603 1.992 -13.075 1.00 91.94 227 VAL A CA 1
ATOM 1754 C C . VAL A 1 227 ? -3.715 1.743 -12.055 1.00 91.94 227 VAL A C 1
ATOM 1756 O O . VAL A 1 227 ? -4.865 2.139 -12.244 1.00 91.94 227 VAL A O 1
ATOM 1759 N N . ILE A 1 228 ? -3.363 1.090 -10.949 1.00 93.06 228 ILE A N 1
ATOM 1760 C CA . ILE A 1 228 ? -4.245 0.793 -9.819 1.00 93.06 228 ILE A CA 1
ATOM 1761 C C . ILE A 1 228 ? -4.004 1.854 -8.745 1.00 93.06 228 ILE A C 1
ATOM 1763 O O . ILE A 1 228 ? -3.027 1.787 -8.000 1.00 93.06 228 ILE A O 1
ATOM 1767 N N . ALA A 1 229 ? -4.896 2.840 -8.656 1.00 91.12 229 ALA A N 1
ATOM 1768 C CA . ALA A 1 229 ? -4.793 3.915 -7.677 1.00 91.12 229 ALA A CA 1
ATOM 1769 C C . ALA A 1 229 ? -5.694 3.659 -6.463 1.00 91.12 229 ALA A C 1
ATOM 1771 O O . ALA A 1 229 ? -6.920 3.652 -6.568 1.00 91.12 229 ALA A O 1
ATOM 1772 N N . CYS A 1 230 ? -5.072 3.457 -5.299 1.00 87.62 230 CYS A N 1
ATOM 1773 C CA . CYS A 1 230 ? -5.768 3.078 -4.067 1.00 87.62 230 CYS A CA 1
ATOM 1774 C C . CYS A 1 230 ? -6.281 4.292 -3.287 1.00 87.62 230 CYS A C 1
ATOM 1776 O O . CYS A 1 230 ? -7.316 4.218 -2.635 1.00 87.62 230 CYS A O 1
ATOM 1778 N N . ASN A 1 231 ? -5.566 5.416 -3.352 1.00 78.19 231 ASN A N 1
ATOM 1779 C CA . ASN A 1 231 ? -5.935 6.647 -2.666 1.00 78.19 231 ASN A CA 1
ATOM 1780 C C . ASN A 1 231 ? -5.607 7.854 -3.553 1.00 78.19 231 ASN A C 1
ATOM 1782 O O . ASN A 1 231 ? -4.446 8.234 -3.679 1.00 78.19 231 ASN A O 1
ATOM 1786 N N . ILE A 1 232 ? -6.633 8.451 -4.165 1.00 62.06 232 ILE A N 1
ATOM 1787 C CA . ILE A 1 232 ? -6.495 9.621 -5.055 1.00 62.06 232 ILE A CA 1
ATOM 1788 C C . ILE A 1 232 ? -6.925 10.938 -4.388 1.00 62.06 232 ILE A C 1
ATOM 1790 O O . ILE A 1 232 ? -7.386 11.866 -5.054 1.00 62.06 232 ILE A O 1
ATOM 1794 N N . ARG A 1 233 ? -6.870 11.024 -3.055 1.00 59.22 233 ARG A N 1
ATOM 1795 C CA . ARG A 1 233 ? -7.389 12.186 -2.322 1.00 59.22 233 ARG A CA 1
ATOM 1796 C C . ARG A 1 233 ? -6.576 13.453 -2.651 1.00 59.22 233 ARG A C 1
ATOM 1798 O O . ARG A 1 233 ? -5.418 13.558 -2.275 1.00 59.22 233 ARG A O 1
ATOM 1805 N N . ALA A 1 234 ? -7.222 14.445 -3.272 1.00 46.06 234 ALA A N 1
ATOM 1806 C CA . ALA A 1 234 ? -6.616 15.738 -3.626 1.00 46.06 234 ALA A CA 1
ATOM 1807 C C . ALA A 1 234 ? -6.522 16.758 -2.463 1.00 46.06 234 ALA A C 1
ATOM 1809 O O . ALA A 1 234 ? -5.837 17.769 -2.591 1.00 46.06 234 ALA A O 1
ATOM 1810 N N . LEU A 1 235 ? -7.210 16.538 -1.332 1.00 45.19 235 LEU A N 1
ATOM 1811 C CA . LEU A 1 235 ? -7.207 17.440 -0.167 1.00 45.19 235 LEU A CA 1
ATOM 1812 C C . LEU A 1 235 ? -7.122 16.649 1.145 1.00 45.19 235 LEU A C 1
ATOM 1814 O O . LEU A 1 235 ? -8.011 15.863 1.460 1.00 45.19 235 LEU A O 1
ATOM 1818 N N . GLY A 1 236 ? -6.083 16.892 1.947 1.00 48.16 236 GLY A N 1
ATOM 1819 C CA . GLY A 1 236 ? -5.837 16.245 3.244 1.00 48.16 236 GLY A CA 1
ATOM 1820 C C . GLY A 1 236 ? -6.673 16.769 4.421 1.00 48.16 236 GLY A C 1
ATOM 1821 O O . GLY A 1 236 ? -6.176 16.783 5.545 1.00 48.16 236 GLY A O 1
ATOM 1822 N N . VAL A 1 237 ? -7.914 17.224 4.205 1.00 38.62 237 VAL A N 1
ATOM 1823 C CA . VAL A 1 237 ? -8.752 17.802 5.274 1.00 38.62 237 VAL A CA 1
ATOM 1824 C C . VAL A 1 237 ? -10.008 16.960 5.518 1.00 38.62 237 VAL A C 1
ATOM 1826 O O . VAL A 1 237 ? -10.810 16.763 4.615 1.00 38.62 237 VAL A O 1
ATOM 1829 N N . ASN A 1 238 ? -10.136 16.476 6.761 1.00 45.62 238 ASN A N 1
ATOM 1830 C CA . ASN A 1 238 ? -11.278 15.824 7.428 1.00 45.62 238 ASN A CA 1
ATOM 1831 C C . ASN A 1 238 ? -12.627 15.821 6.661 1.00 45.62 238 ASN A C 1
ATOM 1833 O O . ASN A 1 238 ? -13.421 16.751 6.805 1.00 45.62 238 ASN A O 1
ATOM 1837 N N . GLY A 1 239 ? -12.925 14.745 5.928 1.00 38.28 239 GLY A N 1
ATOM 1838 C CA . GLY A 1 239 ? -14.252 14.482 5.358 1.00 38.28 239 GLY A CA 1
ATOM 1839 C C . GLY A 1 239 ? -14.302 13.172 4.551 1.00 38.28 239 GLY A C 1
ATOM 1840 O O . GLY A 1 239 ? -13.294 12.816 3.929 1.00 38.28 239 GLY A O 1
ATOM 1841 N N . PRO A 1 240 ? -15.436 12.437 4.543 1.00 37.75 240 PRO A N 1
ATOM 1842 C CA . PRO A 1 240 ? -15.538 11.151 3.868 1.00 37.75 240 PRO A CA 1
ATOM 1843 C C . PRO A 1 240 ? -15.809 11.374 2.378 1.00 37.75 240 PRO A C 1
ATOM 1845 O O . PRO A 1 240 ? -16.908 11.749 1.975 1.00 37.75 240 PRO A O 1
ATOM 1848 N N . VAL A 1 241 ? -14.800 11.134 1.546 1.00 37.22 241 VAL A N 1
ATOM 1849 C CA . VAL A 1 241 ? -14.986 10.939 0.105 1.00 37.22 241 VAL A CA 1
ATOM 1850 C C . VAL A 1 241 ? -14.278 9.642 -0.259 1.00 37.22 241 VAL A C 1
ATOM 1852 O O . VAL A 1 241 ? -13.059 9.521 -0.113 1.00 37.22 241 VAL A O 1
ATOM 1855 N N . TRP A 1 242 ? -15.072 8.651 -0.654 1.00 41.59 242 TRP A N 1
ATOM 1856 C CA . TRP A 1 242 ? -14.624 7.340 -1.104 1.00 41.59 242 TRP A CA 1
ATOM 1857 C C . TRP A 1 242 ? -14.416 7.393 -2.616 1.00 41.59 242 TRP A C 1
ATOM 1859 O O . TRP A 1 242 ? -15.386 7.571 -3.349 1.00 41.59 242 TRP A O 1
ATOM 1869 N N . THR A 1 243 ? -13.182 7.208 -3.087 1.00 36.75 243 THR A N 1
ATOM 1870 C CA . THR A 1 243 ? -12.927 6.995 -4.516 1.00 36.75 243 THR A CA 1
ATOM 1871 C C . THR A 1 243 ? -11.831 5.952 -4.690 1.00 36.75 243 THR A C 1
ATOM 1873 O O . THR A 1 243 ? -10.649 6.270 -4.602 1.00 36.75 243 THR A O 1
ATOM 1876 N N . LEU A 1 244 ? -12.229 4.707 -4.962 1.00 37.78 244 LEU A N 1
ATOM 1877 C CA . LEU A 1 244 ? -11.379 3.748 -5.663 1.00 37.78 244 LEU A CA 1
ATOM 1878 C C . LEU A 1 244 ? -11.630 3.972 -7.156 1.00 37.78 244 LEU A C 1
ATOM 1880 O O . LEU A 1 244 ? -12.750 3.785 -7.628 1.00 37.78 244 LEU A O 1
ATOM 1884 N N . SER A 1 245 ? -10.618 4.420 -7.893 1.00 38.66 245 SER A N 1
ATOM 1885 C CA . SER A 1 245 ? -10.688 4.520 -9.352 1.00 38.66 245 SER A CA 1
ATOM 1886 C C . SER A 1 245 ? -9.713 3.523 -9.949 1.00 38.66 245 SER A C 1
ATOM 1888 O O . SER A 1 245 ? -8.510 3.755 -9.981 1.00 38.66 245 SER A O 1
ATOM 1890 N N . VAL A 1 246 ? -10.248 2.407 -10.437 1.00 37.94 246 VAL A N 1
ATOM 1891 C CA . VAL A 1 246 ? -9.536 1.557 -11.389 1.00 37.94 246 VAL A CA 1
ATOM 1892 C C . VAL A 1 246 ? -9.804 2.165 -12.757 1.00 37.94 246 VAL A C 1
ATOM 1894 O O . VAL A 1 246 ? -10.911 2.063 -13.282 1.00 37.94 246 VAL A O 1
ATOM 1897 N N . HIS A 1 247 ? -8.832 2.892 -13.300 1.00 37.59 247 HIS A N 1
ATOM 1898 C CA . HIS A 1 247 ? -8.897 3.350 -14.682 1.00 37.59 247 HIS A CA 1
ATOM 1899 C C . HIS A 1 247 ? -8.154 2.334 -15.544 1.00 37.59 247 HIS A C 1
ATOM 1901 O O . HIS A 1 247 ? -6.941 2.405 -15.710 1.00 37.59 247 HIS A O 1
ATOM 1907 N N . CYS A 1 248 ? -8.899 1.383 -16.102 1.00 32.00 248 CYS A N 1
ATOM 1908 C CA . CYS A 1 248 ? -8.477 0.740 -17.339 1.00 32.00 248 CYS A CA 1
ATOM 1909 C C . CYS A 1 248 ? -8.818 1.723 -18.457 1.00 32.00 248 CYS A C 1
ATOM 1911 O O . CYS A 1 248 ? -9.974 1.812 -18.871 1.00 32.00 248 CYS A O 1
ATOM 1913 N N . VAL A 1 249 ? -7.844 2.529 -18.874 1.00 29.53 249 VAL A N 1
ATOM 1914 C CA . VAL A 1 249 ? -8.000 3.327 -20.092 1.00 29.53 249 VAL A CA 1
ATOM 1915 C C . VAL A 1 249 ? -8.057 2.329 -21.261 1.00 29.53 249 VAL A C 1
ATOM 1917 O O . VAL A 1 249 ? -7.160 1.486 -21.341 1.00 29.53 249 VAL A O 1
ATOM 1920 N N . PRO A 1 250 ? -9.128 2.334 -22.078 1.00 30.34 250 PRO A N 1
ATOM 1921 C CA . PRO A 1 250 ? -9.290 1.401 -23.192 1.00 30.34 250 PRO A CA 1
ATOM 1922 C C . PRO A 1 250 ? -8.242 1.593 -24.292 1.00 30.34 250 PRO A C 1
ATOM 1924 O O . PRO A 1 250 ? -7.725 2.726 -24.439 1.00 30.34 250 PRO A O 1
#

Organism: Dreissena polymorpha (NCBI:txid45954)